Protein AF-0000000080619798 (afdb_homodimer)

Organism: Caenorhabditis remanei (NCBI:txid31234)

Secondary structure (DSSP, 8-state):
-HHHHHHHHHHHHHHHHHS---HHHHHHHHHHHHHHSS-HHHHHHHHHHHHHHHHHHSS-HHHHHHHHHHHHHHHHHHHHHHHTPPPPHHHHHHHHHHHHHGGGGGSSGGGSTTHHHHHHHHHHHHHHH-HHHHHHHHHHHHHHHHHHHHHS----------/-HHHHHHHHHHHHHHHHHS---HHHHHHHHHHHHHHSS-HHHHHHHHHHHHHHHHHHSS-HHHHHHHHHHHHHHHHHHHHHHHTPPPPHHHHHHHHHHHHHGGGGGSSGGGSTTHHHHHHHHHHHHHHH-HHHHHHHHHHHHHHHHHHHHHS----------

Sequence (324 aa):
MSAIVATIESKINDYLKTKNKEDWKEKTFTQAEKFSGVPRERIVSMSILMLAIYVLLGNFLPLFSHVICIFWPVKESFKILRQQQNPSDNILLYWILYAIVSLFDFSALPGVPFYYFAKTGLFLSITTNGIDKLKEWSEPALKFTESWVLVTPQPEVIEEHHMSAIVATIESKINDYLKTKNKEDWKEKTFTQAEKFSGVPRERIVSMSILMLAIYVLLGNFLPLFSHVICIFWPVKESFKILRQQQNPSDNILLYWILYAIVSLFDFSALPGVPFYYFAKTGLFLSITTNGIDKLKEWSEPALKFTESWVLVTPQPEVIEEHH

pLDDT: mean 70.16, std 16.67, range [29.45, 95.94]

InterPro domains:
  IPR004345 TB2/DP1/HVA22 [PF03134] (73-127)

Nearest PDB structures (foldseek):
  3bqz-assembly1_A  TM=3.067E-01  e=6.686E+00  Staphylococcus aureus

Structure (mmCIF, N/CA/C/O backbone):
data_AF-0000000080619798-model_v1
#
loop_
_entity.id
_entity.type
_entity.pdbx_description
1 polymer 'Uncharacterized protein'
#
loop_
_atom_site.group_PDB
_atom_site.id
_atom_site.type_symbol
_atom_site.label_atom_id
_atom_site.label_alt_id
_atom_site.label_comp_id
_atom_site.label_asym_id
_atom_site.label_entity_id
_atom_site.label_seq_id
_atom_site.pdbx_PDB_ins_code
_atom_site.Cartn_x
_atom_site.Cartn_y
_atom_site.Cartn_z
_atom_site.occupancy
_atom_site.B_iso_or_equiv
_atom_site.auth_seq_id
_atom_site.auth_comp_id
_atom_site.auth_asym_id
_atom_site.auth_atom_id
_atom_site.pdbx_PDB_model_num
ATOM 1 N N . MET A 1 1 ? -3.703 -31.969 1.977 1 41.81 1 MET A N 1
ATOM 2 C CA . MET A 1 1 ? -3.916 -30.672 1.349 1 41.81 1 MET A CA 1
ATOM 3 C C . MET A 1 1 ? -3.111 -30.547 0.059 1 41.81 1 MET A C 1
ATOM 5 O O . MET A 1 1 ? -3.564 -29.922 -0.904 1 41.81 1 MET A O 1
ATOM 9 N N . SER A 1 2 ? -2.15 -31.297 0.046 1 56.31 2 SER A N 1
ATOM 10 C CA . SER A 1 2 ? -1.172 -31.359 -1.034 1 56.31 2 SER A CA 1
ATOM 11 C C . SER A 1 2 ? -1.751 -32.062 -2.262 1 56.31 2 SER A C 1
ATOM 13 O O . SER A 1 2 ? -1.493 -31.656 -3.395 1 56.31 2 SER A O 1
ATOM 15 N N . ALA A 1 3 ? -2.504 -32.938 -1.992 1 56.47 3 ALA A N 1
ATOM 16 C CA . ALA A 1 3 ? -3.014 -33.75 -3.104 1 56.47 3 ALA A CA 1
ATOM 17 C C . ALA A 1 3 ? -4.012 -32.969 -3.938 1 56.47 3 ALA A C 1
ATOM 19 O O . ALA A 1 3 ? -4.016 -33.031 -5.168 1 56.47 3 ALA A O 1
ATOM 20 N N . ILE A 1 4 ? -4.844 -32.156 -3.285 1 55.88 4 ILE A N 1
ATOM 21 C CA . ILE A 1 4 ? -5.832 -31.328 -3.977 1 55.88 4 ILE A CA 1
ATOM 22 C C . ILE A 1 4 ? -5.121 -30.219 -4.766 1 55.88 4 ILE A C 1
ATOM 24 O O . ILE A 1 4 ? -5.488 -29.938 -5.906 1 55.88 4 ILE A O 1
ATOM 28 N N . VAL A 1 5 ? -4.164 -29.688 -4.199 1 57.28 5 VAL A N 1
ATOM 29 C CA . VAL A 1 5 ? -3.377 -28.688 -4.898 1 57.28 5 VAL A CA 1
ATOM 30 C C . VAL A 1 5 ? -2.713 -29.312 -6.125 1 57.28 5 VAL A C 1
ATOM 32 O O . VAL A 1 5 ? -2.73 -28.719 -7.211 1 57.28 5 VAL A O 1
ATOM 35 N N . ALA A 1 6 ? -2.24 -30.516 -5.938 1 62.81 6 ALA A N 1
ATOM 36 C CA . ALA A 1 6 ? -1.558 -31.203 -7.027 1 62.81 6 ALA A CA 1
ATOM 37 C C . ALA A 1 6 ? -2.531 -31.547 -8.148 1 62.81 6 ALA A C 1
ATOM 39 O O . ALA A 1 6 ? -2.197 -31.438 -9.328 1 62.81 6 ALA A O 1
ATOM 40 N N . THR A 1 7 ? -3.639 -31.953 -7.816 1 60.41 7 THR A N 1
ATOM 41 C CA . THR A 1 7 ? -4.648 -32.312 -8.812 1 60.41 7 THR A CA 1
ATOM 42 C C . THR A 1 7 ? -5.113 -31.078 -9.57 1 60.41 7 THR A C 1
ATOM 44 O O . THR A 1 7 ? -5.273 -31.109 -10.789 1 60.41 7 THR A O 1
ATOM 47 N N . ILE A 1 8 ? -5.34 -30.047 -8.812 1 60.72 8 ILE A N 1
ATOM 48 C CA . ILE A 1 8 ? -5.754 -28.797 -9.445 1 60.72 8 ILE A CA 1
ATOM 49 C C . ILE A 1 8 ? -4.641 -28.281 -10.352 1 60.72 8 ILE A C 1
ATOM 51 O O . ILE A 1 8 ? -4.898 -27.875 -11.484 1 60.72 8 ILE A O 1
ATOM 55 N N . GLU A 1 9 ? -3.551 -28.391 -9.844 1 63 9 GLU A N 1
ATOM 56 C CA . GLU A 1 9 ? -2.404 -27.984 -10.656 1 63 9 GLU A CA 1
ATOM 57 C C . GLU A 1 9 ? -2.309 -28.812 -11.93 1 63 9 GLU A C 1
ATOM 59 O O . GLU A 1 9 ? -2.01 -28.266 -13 1 63 9 GLU A O 1
ATOM 64 N N . SER A 1 10 ? -2.506 -30.047 -11.773 1 65.25 10 SER A N 1
ATOM 65 C CA . SER A 1 10 ? -2.434 -30.938 -12.938 1 65.25 10 SER A CA 1
ATOM 66 C C . SER A 1 10 ? -3.545 -30.625 -13.93 1 65.25 10 SER A C 1
ATOM 68 O O . SER A 1 10 ? -3.312 -30.609 -15.141 1 65.25 10 SER A O 1
ATOM 70 N N . LYS A 1 11 ? -4.633 -30.422 -13.445 1 62.5 11 LYS A N 1
ATOM 71 C CA . LYS A 1 11 ? -5.758 -30.109 -14.32 1 62.5 11 LYS A CA 1
ATOM 72 C C . LYS A 1 11 ? -5.559 -28.766 -15.016 1 62.5 11 LYS A C 1
ATOM 74 O O . LYS A 1 11 ? -5.871 -28.609 -16.203 1 62.5 11 LYS A O 1
ATOM 79 N N . ILE A 1 12 ? -5.125 -27.844 -14.242 1 61.97 12 ILE A N 1
ATOM 80 C CA . ILE A 1 12 ? -4.852 -26.531 -14.805 1 61.97 12 ILE A CA 1
ATOM 81 C C . ILE A 1 12 ? -3.756 -26.641 -15.867 1 61.97 12 ILE A C 1
ATOM 83 O O . ILE A 1 12 ? -3.865 -26.047 -16.938 1 61.97 12 ILE A O 1
ATOM 87 N N . ASN A 1 13 ? -2.779 -27.453 -15.539 1 59.91 13 ASN A N 1
ATOM 88 C CA . ASN A 1 13 ? -1.729 -27.703 -16.516 1 59.91 13 ASN A CA 1
ATOM 89 C C . ASN A 1 13 ? -2.287 -28.359 -17.781 1 59.91 13 ASN A C 1
ATOM 91 O O . ASN A 1 13 ? -1.895 -28 -18.891 1 59.91 13 ASN A O 1
ATOM 95 N N . ASP A 1 14 ? -3.066 -29.281 -17.594 1 59.56 14 ASP A N 1
ATOM 96 C CA . ASP A 1 14 ? -3.707 -29.969 -18.719 1 59.56 14 ASP A CA 1
ATOM 97 C C . ASP A 1 14 ? -4.578 -29 -19.516 1 59.56 14 ASP A C 1
ATOM 99 O O . ASP A 1 14 ? -4.609 -29.047 -20.75 1 59.56 14 ASP A O 1
ATOM 103 N N . TYR A 1 15 ? -5.312 -28.234 -18.719 1 59.12 15 TYR A N 1
ATOM 104 C CA . TYR A 1 15 ? -6.176 -27.234 -19.328 1 59.12 15 TYR A CA 1
ATOM 105 C C . TYR A 1 15 ? -5.352 -26.203 -20.078 1 59.12 15 TYR A C 1
ATOM 107 O O . TYR A 1 15 ? -5.727 -25.766 -21.172 1 59.12 15 TYR A O 1
ATOM 115 N N . LEU A 1 16 ? -4.398 -25.75 -19.422 1 57.56 16 LEU A N 1
ATOM 116 C CA . LEU A 1 16 ? -3.529 -24.75 -20.047 1 57.56 16 LEU A CA 1
ATOM 117 C C . LEU A 1 16 ? -2.789 -25.359 -21.234 1 57.56 16 LEU A C 1
ATOM 119 O O . LEU A 1 16 ? -2.492 -24.656 -22.203 1 57.56 16 LEU A O 1
ATOM 123 N N . LYS A 1 17 ? -2.412 -26.547 -21.172 1 54.56 17 LYS A N 1
ATOM 124 C CA . LYS A 1 17 ? -1.737 -27.25 -22.25 1 54.56 17 LYS A CA 1
ATOM 125 C C . LYS A 1 17 ? -2.709 -27.578 -23.391 1 54.56 17 LYS A C 1
ATOM 127 O O . LYS A 1 17 ? -2.314 -27.641 -24.547 1 54.56 17 LYS A O 1
ATOM 132 N N . THR A 1 18 ? -3.857 -28.047 -23.047 1 49.44 18 THR A N 1
ATOM 133 C CA . THR A 1 18 ? -4.715 -28.547 -24.109 1 49.44 18 THR A CA 1
ATOM 134 C C . THR A 1 18 ? -5.168 -27.406 -25.031 1 49.44 18 THR A C 1
ATOM 136 O O . THR A 1 18 ? -5.402 -27.609 -26.219 1 49.44 18 THR A O 1
ATOM 139 N N . LYS A 1 19 ? -6.23 -26.641 -24.453 1 48 19 LYS A N 1
ATOM 140 C CA . LYS A 1 19 ? -6.977 -25.922 -25.469 1 48 19 LYS A CA 1
ATOM 141 C C . LYS A 1 19 ? -6.062 -24.984 -26.266 1 48 19 LYS A C 1
ATOM 143 O O . LYS A 1 19 ? -5.043 -24.516 -25.75 1 48 19 LYS A O 1
ATOM 148 N N . ASN A 1 20 ? -6.773 -24.266 -27.344 1 42.47 20 ASN A N 1
ATOM 149 C CA . ASN A 1 20 ? -6.277 -23.234 -28.25 1 42.47 20 ASN A CA 1
ATOM 150 C C . ASN A 1 20 ? -5.512 -22.141 -27.5 1 42.47 20 ASN A C 1
ATOM 152 O O . ASN A 1 20 ? -5.965 -21.656 -26.469 1 42.47 20 ASN A O 1
ATOM 156 N N . LYS A 1 21 ? -4.164 -21.984 -27.625 1 45.62 21 LYS A N 1
ATOM 157 C CA . LYS A 1 21 ? -3.154 -20.984 -27.312 1 45.62 21 LYS A CA 1
ATOM 158 C C . LYS A 1 21 ? -3.783 -19.609 -27.156 1 45.62 21 LYS A C 1
ATOM 160 O O . LYS A 1 21 ? -3.883 -18.844 -28.109 1 45.62 21 LYS A O 1
ATOM 165 N N . GLU A 1 22 ? -4.906 -19.422 -26.656 1 48.53 22 GLU A N 1
ATOM 166 C CA . GLU A 1 22 ? -4.98 -17.969 -26.766 1 48.53 22 GLU A CA 1
ATOM 167 C C . GLU A 1 22 ? -3.748 -17.297 -26.141 1 48.53 22 GLU A C 1
ATOM 169 O O . GLU A 1 22 ? -3.479 -17.469 -24.953 1 48.53 22 GLU A O 1
ATOM 174 N N . ASP A 1 23 ? -2.684 -17.094 -26.891 1 52.78 23 ASP A N 1
ATOM 175 C CA . ASP A 1 23 ? -1.337 -16.531 -26.797 1 52.78 23 ASP A CA 1
ATOM 176 C C . ASP A 1 23 ? -1.225 -15.562 -25.625 1 52.78 23 ASP A C 1
ATOM 178 O O . ASP A 1 23 ? -0.193 -15.516 -24.953 1 52.78 23 ASP A O 1
ATOM 182 N N . TRP A 1 24 ? -2.309 -14.992 -25.359 1 48.91 24 TRP A N 1
ATOM 183 C CA . TRP A 1 24 ? -2.191 -13.914 -24.375 1 48.91 24 TRP A CA 1
ATOM 184 C C . TRP A 1 24 ? -2.152 -14.469 -22.953 1 48.91 24 TRP A C 1
ATOM 186 O O . TRP A 1 24 ? -1.521 -13.883 -22.078 1 48.91 24 TRP A O 1
ATOM 196 N N . LYS A 1 25 ? -2.861 -15.664 -22.703 1 54.81 25 LYS A N 1
ATOM 197 C CA . LYS A 1 25 ? -2.875 -16.266 -21.359 1 54.81 25 LYS A CA 1
ATOM 198 C C . LYS A 1 25 ? -1.52 -16.875 -21.016 1 54.81 25 LYS A C 1
ATOM 200 O O . LYS A 1 25 ? -1.007 -16.688 -19.922 1 54.81 25 LYS A O 1
ATOM 205 N N . GLU A 1 26 ? -1.054 -17.562 -21.984 1 57.03 26 GLU A N 1
ATOM 206 C CA . GLU A 1 26 ? 0.252 -18.172 -21.766 1 57.03 26 GLU A CA 1
ATOM 207 C C . GLU A 1 26 ? 1.327 -17.125 -21.531 1 57.03 26 GLU A C 1
ATOM 209 O O . GLU A 1 26 ? 2.172 -17.281 -20.641 1 57.03 26 GLU A O 1
ATOM 214 N N . LYS A 1 27 ? 1.232 -16.219 -22.344 1 53.81 27 LYS A N 1
ATOM 215 C CA . LYS A 1 27 ? 2.201 -15.133 -22.25 1 53.81 27 LYS A CA 1
ATOM 216 C C . LYS A 1 27 ? 2.08 -14.414 -20.906 1 53.81 27 LYS A C 1
ATOM 218 O O . LYS A 1 27 ? 3.09 -14.078 -20.281 1 53.81 27 LYS A O 1
ATOM 223 N N . THR A 1 28 ? 0.926 -14.266 -20.469 1 51.62 28 THR A N 1
ATOM 224 C CA . THR A 1 28 ? 0.702 -13.586 -19.203 1 51.62 28 THR A CA 1
ATOM 225 C C . THR A 1 28 ? 1.205 -14.438 -18.031 1 51.62 28 THR A C 1
ATOM 227 O O . THR A 1 28 ? 1.844 -13.922 -17.109 1 51.62 28 THR A O 1
ATOM 230 N N . PHE A 1 29 ? 0.937 -15.75 -18.172 1 60.69 29 PHE A N 1
ATOM 231 C CA . PHE A 1 29 ? 1.346 -16.641 -17.094 1 60.69 29 PHE A CA 1
ATOM 232 C C . PHE A 1 29 ? 2.859 -16.812 -17.078 1 60.69 29 PHE A C 1
ATOM 234 O O . PHE A 1 29 ? 3.477 -16.844 -16.016 1 60.69 29 PHE A O 1
ATOM 241 N N . THR A 1 30 ? 3.453 -16.984 -18.203 1 58.97 30 THR A N 1
ATOM 242 C CA . THR A 1 30 ? 4.902 -17.141 -18.297 1 58.97 30 THR A CA 1
ATOM 243 C C . THR A 1 30 ? 5.605 -15.883 -17.781 1 58.97 30 THR A C 1
ATOM 245 O O . THR A 1 30 ? 6.609 -15.977 -17.078 1 58.97 30 THR A O 1
ATOM 248 N N . GLN A 1 31 ? 5.055 -14.875 -18.141 1 49.31 31 GLN A N 1
ATOM 249 C CA . GLN A 1 31 ? 5.613 -13.594 -17.719 1 49.31 31 GLN A CA 1
ATOM 250 C C . GLN A 1 31 ? 5.449 -13.398 -16.219 1 49.31 31 GLN A C 1
ATOM 252 O O . GLN A 1 31 ? 6.355 -12.898 -15.547 1 49.31 31 GLN A O 1
ATOM 257 N N . ALA A 1 32 ? 4.398 -13.781 -15.727 1 52.75 32 ALA A N 1
ATOM 258 C CA . ALA A 1 32 ? 4.152 -13.711 -14.289 1 52.75 32 ALA A CA 1
ATOM 259 C C . ALA A 1 32 ? 5.109 -14.617 -13.523 1 52.75 32 ALA A C 1
ATOM 261 O O . ALA A 1 32 ? 5.594 -14.258 -12.453 1 52.75 32 ALA A O 1
ATOM 262 N N . GLU A 1 33 ? 5.383 -15.781 -14.086 1 57.81 33 GLU A N 1
ATOM 263 C CA . GLU A 1 33 ? 6.336 -16.719 -13.5 1 57.81 33 GLU A CA 1
ATOM 264 C C . GLU A 1 33 ? 7.738 -16.125 -13.438 1 57.81 33 GLU A C 1
ATOM 266 O O . GLU A 1 33 ? 8.43 -16.25 -12.422 1 57.81 33 GLU A O 1
ATOM 271 N N . LYS A 1 34 ? 8.062 -15.555 -14.383 1 53.91 34 LYS A N 1
ATOM 272 C CA . LYS A 1 34 ? 9.406 -14.992 -14.5 1 53.91 34 LYS A CA 1
ATOM 273 C C . LYS A 1 34 ? 9.594 -13.82 -13.539 1 53.91 34 LYS A C 1
ATOM 275 O O . LYS A 1 34 ? 10.656 -13.672 -12.938 1 53.91 34 LYS A O 1
ATOM 280 N N . PHE A 1 35 ? 8.555 -13.086 -13.539 1 44.56 35 PHE A N 1
ATOM 281 C CA . PHE A 1 35 ? 8.641 -11.898 -12.703 1 44.56 35 PHE A CA 1
ATOM 282 C C . PHE A 1 35 ? 8.531 -12.258 -11.227 1 44.56 35 PHE A C 1
ATOM 284 O O . PHE A 1 35 ? 9.219 -11.68 -10.391 1 44.56 35 PHE A O 1
ATOM 291 N N . SER A 1 36 ? 7.52 -13.078 -10.945 1 51.31 36 SER A N 1
ATOM 292 C CA . SER A 1 36 ? 7.219 -13.414 -9.555 1 51.31 36 SER A CA 1
ATOM 293 C C . SER A 1 36 ? 8.109 -14.539 -9.055 1 51.31 36 SER A C 1
ATOM 295 O O . SER A 1 36 ? 8.25 -14.734 -7.84 1 51.31 36 SER A O 1
ATOM 297 N N . GLY A 1 37 ? 8.828 -15.203 -10.023 1 51.44 37 GLY A N 1
ATOM 298 C CA . GLY A 1 37 ? 9.578 -16.422 -9.75 1 51.44 37 GLY A CA 1
ATOM 299 C C . GLY A 1 37 ? 8.711 -17.562 -9.25 1 51.44 37 GLY A C 1
ATOM 300 O O . GLY A 1 37 ? 9.219 -18.531 -8.703 1 51.44 37 GLY A O 1
ATOM 301 N N . VAL A 1 38 ? 7.465 -17.203 -9.344 1 55.44 38 VAL A N 1
ATOM 302 C CA . VAL A 1 38 ? 6.527 -18.234 -8.922 1 55.44 38 VAL A CA 1
ATOM 303 C C . VAL A 1 38 ? 5.938 -18.922 -10.141 1 55.44 38 VAL A C 1
ATOM 305 O O . VAL A 1 38 ? 5.566 -18.266 -11.117 1 55.44 38 VAL A O 1
ATOM 308 N N . PRO A 1 39 ? 5.906 -20.172 -10.227 1 56.53 39 PRO A N 1
ATOM 309 C CA . PRO A 1 39 ? 5.379 -20.938 -11.367 1 56.53 39 PRO A CA 1
ATOM 310 C C . PRO A 1 39 ? 3.922 -20.594 -11.672 1 56.53 39 PRO A C 1
ATOM 312 O O . PRO A 1 39 ? 3.143 -20.312 -10.758 1 56.53 39 PRO A O 1
ATOM 315 N N . ARG A 1 40 ? 3.543 -20.359 -12.961 1 59.47 40 ARG A N 1
ATOM 316 C CA . ARG A 1 40 ? 2.236 -19.984 -13.492 1 59.47 40 ARG A CA 1
ATOM 317 C C . ARG A 1 40 ? 1.125 -20.781 -12.828 1 59.47 40 ARG A C 1
ATOM 319 O O . ARG A 1 40 ? 0.038 -20.266 -12.578 1 59.47 40 ARG A O 1
ATOM 326 N N . GLU A 1 41 ? 1.426 -21.875 -12.648 1 57.03 41 GLU A N 1
ATOM 327 C CA . GLU A 1 41 ? 0.452 -22.75 -12 1 57.03 41 GLU A CA 1
ATOM 328 C C . GLU A 1 41 ? 0.054 -22.219 -10.625 1 57.03 41 GLU A C 1
ATOM 330 O O . GLU A 1 41 ? -1.111 -22.297 -10.234 1 57.03 41 GLU A O 1
ATOM 335 N N . ARG A 1 42 ? 0.988 -21.656 -10.109 1 56.78 42 ARG A N 1
ATOM 336 C CA . ARG A 1 42 ? 0.742 -21.125 -8.766 1 56.78 42 ARG A CA 1
ATOM 337 C C . ARG A 1 42 ? -0.05 -19.828 -8.828 1 56.78 42 ARG A C 1
ATOM 339 O O . ARG A 1 42 ? -0.931 -19.594 -7.996 1 56.78 42 ARG A O 1
ATOM 346 N N . ILE A 1 43 ? 0.205 -19.109 -9.812 1 59.78 43 ILE A N 1
ATOM 347 C CA . ILE A 1 43 ? -0.558 -17.875 -10.008 1 59.78 43 ILE A CA 1
ATOM 348 C C . ILE A 1 43 ? -2.025 -18.219 -10.258 1 59.78 43 ILE A C 1
ATOM 350 O O . ILE A 1 43 ? -2.92 -17.609 -9.664 1 59.78 43 ILE A O 1
ATOM 354 N N . VAL A 1 44 ? -2.242 -19.031 -11.18 1 60.94 44 VAL A N 1
ATOM 355 C CA . VAL A 1 44 ? -3.602 -19.469 -11.492 1 60.94 44 VAL A CA 1
ATOM 356 C C . VAL A 1 44 ? -4.254 -20.047 -10.234 1 60.94 44 VAL A C 1
ATOM 358 O O . VAL A 1 44 ? -5.418 -19.766 -9.945 1 60.94 44 VAL A O 1
ATOM 361 N N . SER A 1 45 ? -3.477 -20.766 -9.602 1 59.78 45 SER A N 1
ATOM 362 C CA . SER A 1 45 ? -4.027 -21.391 -8.398 1 59.78 45 SER A CA 1
ATOM 363 C C . SER A 1 45 ? -4.434 -20.328 -7.375 1 59.78 45 SER A C 1
ATOM 365 O O . SER A 1 45 ? -5.48 -20.453 -6.734 1 59.78 45 SER A O 1
ATOM 367 N N . MET A 1 46 ? -3.682 -19.328 -7.395 1 58.88 46 MET A N 1
ATOM 368 C CA . MET A 1 46 ? -3.998 -18.297 -6.422 1 58.88 46 MET A CA 1
ATOM 369 C C . MET A 1 46 ? -5.262 -17.547 -6.82 1 58.88 46 MET A C 1
ATOM 371 O O . MET A 1 46 ? -6.098 -17.234 -5.973 1 58.88 46 MET A O 1
ATOM 375 N N . SER A 1 47 ? -5.41 -17.25 -8.086 1 60.41 47 SER A N 1
ATOM 376 C CA . SER A 1 47 ? -6.609 -16.578 -8.578 1 60.41 47 SER A CA 1
ATOM 377 C C . SER A 1 47 ? -7.848 -17.438 -8.375 1 60.41 47 SER A C 1
ATOM 379 O O . SER A 1 47 ? -8.898 -16.938 -7.969 1 60.41 47 SER A O 1
ATOM 381 N N . ILE A 1 48 ? -7.734 -18.672 -8.734 1 61.41 48 ILE A N 1
ATOM 382 C CA . ILE A 1 48 ? -8.844 -19.594 -8.523 1 61.41 48 ILE A CA 1
ATOM 383 C C . ILE A 1 48 ? -9.18 -19.672 -7.039 1 61.41 48 ILE A C 1
ATOM 385 O O . ILE A 1 48 ? -10.359 -19.688 -6.664 1 61.41 48 ILE A O 1
ATOM 389 N N . LEU A 1 49 ? -8.172 -19.734 -6.305 1 60.12 49 LEU A N 1
ATOM 390 C CA . LEU A 1 49 ? -8.398 -19.797 -4.867 1 60.12 49 LEU A CA 1
ATOM 391 C C . LEU A 1 49 ? -9.117 -18.547 -4.375 1 60.12 49 LEU A C 1
ATOM 393 O O . LEU A 1 49 ? -10.055 -18.641 -3.578 1 60.12 49 LEU A O 1
ATOM 397 N N . MET A 1 50 ? -8.742 -17.453 -4.906 1 62.22 50 MET A N 1
ATOM 398 C CA . MET A 1 50 ? -9.414 -16.219 -4.543 1 62.22 50 MET A CA 1
ATOM 399 C C . MET A 1 50 ? -10.883 -16.25 -4.953 1 62.22 50 MET A C 1
ATOM 401 O O . MET A 1 50 ? -11.758 -15.82 -4.199 1 62.22 50 MET A O 1
ATOM 405 N N . LEU A 1 51 ? -11.07 -16.641 -6.148 1 59.53 51 LEU A N 1
ATOM 406 C CA . LEU A 1 51 ? -12.438 -16.781 -6.629 1 59.53 51 LEU A CA 1
ATOM 407 C C . LEU A 1 51 ? -13.227 -17.766 -5.762 1 59.53 51 LEU A C 1
ATOM 409 O O . LEU A 1 51 ? -14.383 -17.5 -5.418 1 59.53 51 LEU A O 1
ATOM 413 N N . ALA A 1 52 ? -12.625 -18.922 -5.52 1 59.25 52 ALA A N 1
ATOM 414 C CA . ALA A 1 52 ? -13.297 -19.906 -4.684 1 59.25 52 ALA A CA 1
ATOM 415 C C . ALA A 1 52 ? -13.656 -19.312 -3.32 1 59.25 52 ALA A C 1
ATOM 417 O O . ALA A 1 52 ? -14.773 -19.516 -2.828 1 59.25 52 ALA A O 1
ATOM 418 N N . ILE A 1 53 ? -12.789 -18.656 -2.789 1 57.88 53 ILE A N 1
ATOM 419 C CA . ILE A 1 53 ? -13.016 -18.047 -1.479 1 57.88 53 ILE A CA 1
ATOM 420 C C . ILE A 1 53 ? -14.109 -16.984 -1.583 1 57.88 53 ILE A C 1
ATOM 422 O O . ILE A 1 53 ? -14.945 -16.859 -0.691 1 57.88 53 ILE A O 1
ATOM 426 N N . TYR A 1 54 ? -13.984 -16.188 -2.648 1 58.47 54 TYR A N 1
ATOM 427 C CA . TYR A 1 54 ? -15.039 -15.219 -2.936 1 58.47 54 TYR A CA 1
ATOM 428 C C . TYR A 1 54 ? -16.406 -15.891 -2.939 1 58.47 54 TYR A C 1
ATOM 430 O O . TYR A 1 54 ? -17.359 -15.383 -2.346 1 58.47 54 TYR A O 1
ATOM 438 N N . VAL A 1 55 ? -16.438 -16.844 -3.68 1 56.56 55 VAL A N 1
ATOM 439 C CA . VAL A 1 55 ? -17.703 -17.547 -3.852 1 56.56 55 VAL A CA 1
ATOM 440 C C . VAL A 1 55 ? -18.172 -18.125 -2.514 1 56.56 55 VAL A C 1
ATOM 442 O O . VAL A 1 55 ? -19.359 -18.078 -2.188 1 56.56 55 VAL A O 1
ATOM 445 N N . LEU A 1 56 ? -17.203 -18.641 -1.861 1 56.84 56 LEU A N 1
ATOM 446 C CA . LEU A 1 56 ? -17.609 -19.344 -0.653 1 56.84 56 LEU A CA 1
ATOM 447 C C . LEU A 1 56 ? -17.812 -18.375 0.506 1 56.84 56 LEU A C 1
ATOM 449 O O . LEU A 1 56 ? -18.734 -18.547 1.312 1 56.84 56 LEU A O 1
ATOM 453 N N . LEU A 1 57 ? -16.922 -17.281 0.466 1 57.84 57 LEU A N 1
ATOM 454 C CA . LEU A 1 57 ? -16.969 -16.469 1.683 1 57.84 57 LEU A CA 1
ATOM 455 C C . LEU A 1 57 ? -17.422 -15.047 1.375 1 57.84 57 LEU A C 1
ATOM 457 O O . LEU A 1 57 ? -17.75 -14.289 2.287 1 57.84 57 LEU A O 1
ATOM 461 N N . GLY A 1 58 ? -17.719 -14.734 0.055 1 57 58 GLY A N 1
ATOM 462 C CA . GLY A 1 58 ? -18.312 -13.531 -0.503 1 57 58 GLY A CA 1
ATOM 463 C C . GLY A 1 58 ? -17.594 -12.266 -0.086 1 57 58 GLY A C 1
ATOM 464 O O . GLY A 1 58 ? -17.406 -11.359 -0.898 1 57 58 GLY A O 1
ATOM 465 N N . ASN A 1 59 ? -17.188 -12.008 1.166 1 67.94 59 ASN A N 1
ATOM 466 C CA . ASN A 1 59 ? -16.766 -10.719 1.7 1 67.94 59 ASN A CA 1
ATOM 467 C C . ASN A 1 59 ? -15.258 -10.656 1.914 1 67.94 59 ASN A C 1
ATOM 469 O O . ASN A 1 59 ? -14.75 -9.742 2.57 1 67.94 59 ASN A O 1
ATOM 473 N N . PHE A 1 60 ? -14.547 -11.547 1.102 1 76.5 60 PHE A N 1
ATOM 474 C CA . PHE A 1 60 ? -13.117 -11.602 1.399 1 76.5 60 PHE A CA 1
ATOM 475 C C . PHE A 1 60 ? -12.297 -11.25 0.166 1 76.5 60 PHE A C 1
ATOM 477 O O . PHE A 1 60 ? -11.07 -11.344 0.188 1 76.5 60 PHE A O 1
ATOM 484 N N . LEU A 1 61 ? -13 -10.742 -0.854 1 80.5 61 LEU A N 1
ATOM 485 C CA . LEU A 1 61 ? -12.32 -10.453 -2.111 1 80.5 61 LEU A CA 1
ATOM 486 C C . LEU A 1 61 ? -11.273 -9.359 -1.925 1 80.5 61 LEU A C 1
ATOM 488 O O . LEU A 1 61 ? -10.156 -9.477 -2.422 1 80.5 61 LEU A O 1
ATOM 492 N N . PRO A 1 62 ? -11.719 -8.398 -1.208 1 85.19 62 PRO A N 1
ATOM 493 C CA . PRO A 1 62 ? -10.742 -7.328 -1.025 1 85.19 62 PRO A CA 1
ATOM 494 C C . PRO A 1 62 ? -9.492 -7.793 -0.279 1 85.19 62 PRO A C 1
ATOM 496 O O . PRO A 1 62 ? -8.383 -7.379 -0.611 1 85.19 62 PRO A O 1
ATOM 499 N N . LEU A 1 63 ? -9.75 -8.609 0.692 1 84 63 LEU A N 1
ATOM 500 C CA . LEU A 1 63 ? -8.633 -9.125 1.473 1 84 63 LEU A CA 1
ATOM 501 C C . LEU A 1 63 ? -7.715 -9.984 0.608 1 84 63 LEU A C 1
ATOM 503 O O . LEU A 1 6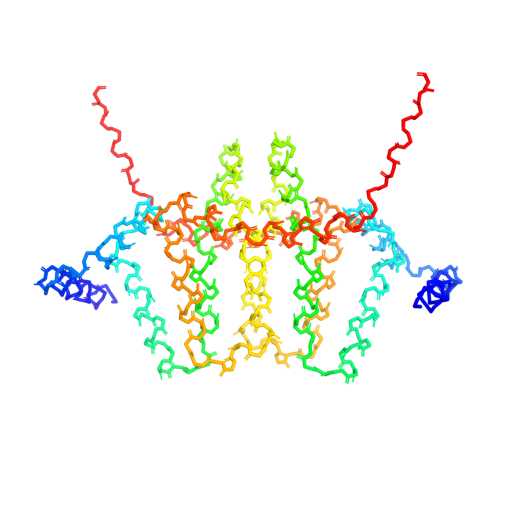3 ? -6.492 -9.82 0.632 1 84 63 LEU A O 1
ATOM 507 N N . PHE A 1 64 ? -8.258 -10.812 -0.127 1 84 64 PHE A N 1
ATOM 508 C CA . PHE A 1 64 ? -7.48 -11.695 -0.991 1 84 64 PHE A CA 1
ATOM 509 C C . PHE A 1 64 ? -6.738 -10.891 -2.053 1 84 64 PHE A C 1
ATOM 511 O O . PHE A 1 64 ? -5.57 -11.156 -2.338 1 84 64 PHE A O 1
ATOM 518 N N . SER A 1 65 ? -7.465 -9.961 -2.65 1 87.06 65 SER A N 1
ATOM 519 C CA . SER A 1 65 ? -6.828 -9.102 -3.639 1 87.06 65 SER A CA 1
ATOM 520 C C . SER A 1 65 ? -5.621 -8.375 -3.045 1 87.06 65 SER A C 1
ATOM 522 O O . SER A 1 65 ? -4.559 -8.32 -3.666 1 87.06 65 SER A O 1
ATOM 524 N N . HIS A 1 66 ? -5.754 -7.902 -1.852 1 90.75 66 HIS A N 1
ATOM 525 C CA . HIS A 1 66 ? -4.668 -7.199 -1.18 1 90.75 66 HIS A CA 1
ATOM 526 C C . HIS A 1 66 ? -3.465 -8.109 -0.97 1 90.75 66 HIS A C 1
ATOM 528 O O . HIS A 1 66 ? -2.336 -7.75 -1.308 1 90.75 66 HIS A O 1
ATOM 534 N N . VAL A 1 67 ? -3.707 -9.305 -0.552 1 86.94 67 VAL A N 1
ATOM 535 C CA . VAL A 1 67 ? -2.641 -10.25 -0.246 1 86.94 67 VAL A CA 1
ATOM 536 C C . VAL A 1 67 ? -1.87 -10.586 -1.52 1 86.94 67 VAL A C 1
ATOM 538 O O . VAL A 1 67 ? -0.637 -10.562 -1.531 1 86.94 67 VAL A O 1
ATOM 541 N N . ILE A 1 68 ? -2.555 -10.805 -2.527 1 85.88 68 ILE A N 1
ATOM 542 C CA . ILE A 1 68 ? -1.904 -11.18 -3.779 1 85.88 68 ILE A CA 1
ATOM 543 C C . ILE A 1 68 ? -1.112 -9.984 -4.32 1 85.88 68 ILE A C 1
ATOM 545 O O . ILE A 1 68 ? 0.015 -10.148 -4.793 1 85.88 68 ILE A O 1
ATOM 549 N N . CYS A 1 69 ? -1.674 -8.844 -4.246 1 90.94 69 CYS A N 1
ATOM 550 C CA . CYS A 1 69 ? -1.058 -7.648 -4.816 1 90.94 69 CYS A CA 1
ATOM 551 C C . CYS A 1 69 ? 0.22 -7.285 -4.07 1 90.94 69 CYS A C 1
ATOM 553 O O . CYS A 1 69 ? 1.167 -6.766 -4.664 1 90.94 69 CYS A O 1
ATOM 555 N N . ILE A 1 70 ? 0.268 -7.602 -2.77 1 92.31 70 ILE A N 1
ATOM 556 C CA . ILE A 1 70 ? 1.424 -7.121 -2.021 1 92.31 70 ILE A CA 1
ATOM 557 C C . ILE A 1 70 ? 2.441 -8.25 -1.859 1 92.31 70 ILE A C 1
ATOM 559 O O . ILE A 1 70 ? 3.555 -8.023 -1.38 1 92.31 70 ILE A O 1
ATOM 563 N N . PHE A 1 71 ? 2.201 -9.367 -2.33 1 86.75 71 PHE A N 1
ATOM 564 C CA . PHE A 1 71 ? 3.057 -10.531 -2.104 1 86.75 71 PHE A CA 1
ATOM 565 C C . PHE A 1 71 ? 4.449 -10.289 -2.674 1 86.75 71 PHE A C 1
ATOM 567 O O . PHE A 1 71 ? 5.445 -10.391 -1.954 1 86.75 71 PHE A O 1
ATOM 574 N N . TRP A 1 72 ? 4.547 -9.969 -3.844 1 85.31 72 TRP A N 1
ATOM 575 C CA . TRP A 1 72 ? 5.836 -9.812 -4.508 1 85.31 72 TRP A CA 1
ATOM 576 C C . TRP A 1 72 ? 6.598 -8.617 -3.951 1 85.31 72 TRP A C 1
ATOM 578 O O . TRP A 1 72 ? 7.773 -8.734 -3.598 1 85.31 72 TRP A O 1
ATOM 588 N N . PRO A 1 73 ? 5.938 -7.445 -3.893 1 91 73 PRO A N 1
ATOM 589 C CA . PRO A 1 73 ? 6.715 -6.293 -3.439 1 91 73 PRO A CA 1
ATOM 590 C C . PRO A 1 73 ? 7.16 -6.414 -1.983 1 91 73 PRO A C 1
ATOM 592 O O . PRO A 1 73 ? 8.219 -5.902 -1.611 1 91 73 PRO A O 1
ATOM 595 N N . VAL A 1 74 ? 6.402 -7.066 -1.166 1 90.94 74 VAL A N 1
ATOM 596 C CA . VAL A 1 74 ? 6.82 -7.273 0.216 1 90.94 74 VAL A CA 1
ATOM 597 C C . VAL A 1 74 ? 8.023 -8.219 0.257 1 90.94 74 VAL A C 1
ATOM 599 O O . VAL A 1 74 ? 9.008 -7.941 0.94 1 90.94 74 VAL A O 1
ATOM 602 N N . LYS A 1 75 ? 7.934 -9.242 -0.481 1 87.25 75 LYS A N 1
ATOM 603 C CA . LYS A 1 75 ? 9.039 -10.195 -0.546 1 87.25 75 LYS A CA 1
ATOM 604 C C . LYS A 1 75 ? 10.305 -9.539 -1.088 1 87.25 75 LYS A C 1
ATOM 606 O O . LYS A 1 75 ? 11.391 -9.703 -0.521 1 87.25 75 LYS A O 1
ATOM 611 N N . GLU A 1 76 ? 10.195 -8.875 -2.178 1 87 76 GLU A N 1
ATOM 612 C CA . GLU A 1 76 ? 11.336 -8.219 -2.807 1 87 76 GLU A CA 1
ATOM 613 C C . GLU A 1 76 ? 11.93 -7.148 -1.896 1 87 76 GLU A C 1
ATOM 615 O O . GLU A 1 76 ? 13.148 -7.016 -1.795 1 87 76 GLU A O 1
ATOM 620 N N . SER A 1 77 ? 11.07 -6.344 -1.294 1 90.56 77 SER A N 1
ATOM 621 C CA . SER A 1 77 ? 11.539 -5.32 -0.365 1 90.56 77 SER A CA 1
ATOM 622 C C . SER A 1 77 ? 12.289 -5.941 0.81 1 90.56 77 SER A C 1
ATOM 624 O O . SER A 1 77 ? 13.328 -5.426 1.231 1 90.56 77 SER A O 1
ATOM 626 N N . PHE A 1 78 ? 11.766 -7.051 1.3 1 89.19 78 PHE A N 1
ATOM 627 C CA . PHE A 1 78 ? 12.391 -7.758 2.41 1 89.19 78 PHE A CA 1
ATOM 628 C C . PHE A 1 78 ? 13.773 -8.273 2.014 1 89.19 78 PHE A C 1
ATOM 630 O O . PHE A 1 78 ? 14.727 -8.164 2.785 1 89.19 78 PHE A O 1
ATOM 637 N N . LYS A 1 79 ? 13.859 -8.82 0.872 1 86.62 79 LYS A N 1
ATOM 638 C CA . LYS A 1 79 ? 15.133 -9.32 0.368 1 86.62 79 LYS A CA 1
ATOM 639 C C . LYS A 1 79 ? 16.156 -8.195 0.253 1 86.62 79 LYS A C 1
ATOM 641 O O . LYS A 1 79 ? 17.328 -8.375 0.62 1 86.62 79 LYS A O 1
ATOM 646 N N . ILE A 1 80 ? 15.75 -7.09 -0.264 1 87 80 ILE A N 1
ATOM 647 C CA . ILE A 1 80 ? 16.641 -5.941 -0.426 1 87 80 ILE A CA 1
ATOM 648 C C . ILE A 1 80 ? 17.125 -5.477 0.941 1 87 80 ILE A C 1
ATOM 650 O O . ILE A 1 80 ? 18.312 -5.172 1.111 1 87 80 ILE A O 1
ATOM 654 N N . LEU A 1 81 ? 16.219 -5.492 1.89 1 86 81 LEU A N 1
ATOM 655 C CA . LEU A 1 81 ? 16.578 -5.051 3.236 1 86 81 LEU A CA 1
ATOM 656 C C . LEU A 1 81 ? 17.547 -6.023 3.891 1 86 81 LEU A C 1
ATOM 658 O O . LEU A 1 81 ? 18.484 -5.609 4.582 1 86 81 LEU A O 1
ATOM 662 N N . ARG A 1 82 ? 17.375 -7.285 3.689 1 83.88 82 ARG A N 1
ATOM 663 C CA . ARG A 1 82 ? 18.188 -8.312 4.328 1 83.88 82 ARG A CA 1
ATOM 664 C C . ARG A 1 82 ? 19.562 -8.414 3.656 1 83.88 82 ARG A C 1
ATOM 666 O O . ARG A 1 82 ? 20.578 -8.609 4.328 1 83.88 82 ARG A O 1
ATOM 673 N N . GLN A 1 83 ? 19.531 -8.297 2.344 1 81.06 83 GLN A N 1
ATOM 674 C CA . GLN A 1 83 ? 20.781 -8.461 1.599 1 81.06 83 GLN A CA 1
ATOM 675 C C . GLN A 1 83 ? 21.5 -7.133 1.44 1 81.06 83 GLN A C 1
ATOM 677 O O . GLN A 1 83 ? 22.609 -7.09 0.889 1 81.06 83 GLN A O 1
ATOM 682 N N . GLN A 1 84 ? 20.953 -6.117 1.966 1 73.62 84 GLN A N 1
ATOM 683 C CA . GLN A 1 84 ? 21.562 -4.793 1.868 1 73.62 84 GLN A CA 1
ATOM 684 C C . GLN A 1 84 ? 21.906 -4.457 0.423 1 73.62 84 GLN A C 1
ATOM 686 O O . GLN A 1 84 ? 23.031 -4.02 0.139 1 73.62 84 GLN A O 1
ATOM 691 N N . GLN A 1 85 ? 20.984 -4.891 -0.454 1 72.94 85 GLN A N 1
ATOM 692 C CA . GLN A 1 85 ? 21.141 -4.551 -1.864 1 72.94 85 GLN A CA 1
ATOM 693 C C . GLN A 1 85 ? 20.531 -3.186 -2.172 1 72.94 85 GLN A C 1
ATOM 695 O O . GLN A 1 85 ? 19.766 -2.646 -1.367 1 72.94 85 GLN A O 1
ATOM 700 N N . ASN A 1 86 ? 21 -2.658 -3.268 1 69.94 86 ASN A N 1
ATOM 701 C CA . ASN A 1 86 ? 20.391 -1.401 -3.699 1 69.94 86 ASN A CA 1
ATOM 702 C C . ASN A 1 86 ? 18.969 -1.606 -4.191 1 69.94 86 ASN A C 1
ATOM 704 O O . ASN A 1 86 ? 18.688 -2.533 -4.961 1 69.94 86 ASN A O 1
ATOM 708 N N . PRO A 1 87 ? 18.109 -0.898 -3.549 1 65.81 87 PRO A N 1
ATOM 709 C CA . PRO A 1 87 ? 16.734 -1.015 -4.055 1 65.81 87 PRO A CA 1
ATOM 710 C C . PRO A 1 87 ? 16.625 -0.661 -5.535 1 65.81 87 PRO A C 1
ATOM 712 O O . PRO A 1 87 ? 17.281 0.273 -6.004 1 65.81 87 PRO A O 1
ATOM 715 N N . SER A 1 88 ? 15.914 -1.502 -6.207 1 73.19 88 SER A N 1
ATOM 716 C CA . SER A 1 88 ? 15.68 -1.183 -7.609 1 73.19 88 SER A CA 1
ATOM 717 C C . SER A 1 88 ? 14.594 -0.121 -7.762 1 73.19 88 SER A C 1
ATOM 719 O O . SER A 1 88 ? 13.711 -0.003 -6.91 1 73.19 88 SER A O 1
ATOM 721 N N . ASP A 1 89 ? 14.703 0.67 -8.734 1 81.19 89 ASP A N 1
ATOM 722 C CA . ASP A 1 89 ? 13.68 1.647 -9.102 1 81.19 89 ASP A CA 1
ATOM 723 C C . ASP A 1 89 ? 12.328 0.975 -9.312 1 81.19 89 ASP A C 1
ATOM 725 O O . ASP A 1 89 ? 11.281 1.574 -9.055 1 81.19 89 ASP A O 1
ATOM 729 N N . ASN A 1 90 ? 12.461 -0.289 -9.578 1 86.25 90 ASN A N 1
ATOM 730 C CA . ASN A 1 90 ? 11.242 -1.006 -9.938 1 86.25 90 ASN A CA 1
ATOM 731 C C . ASN A 1 90 ? 10.352 -1.232 -8.719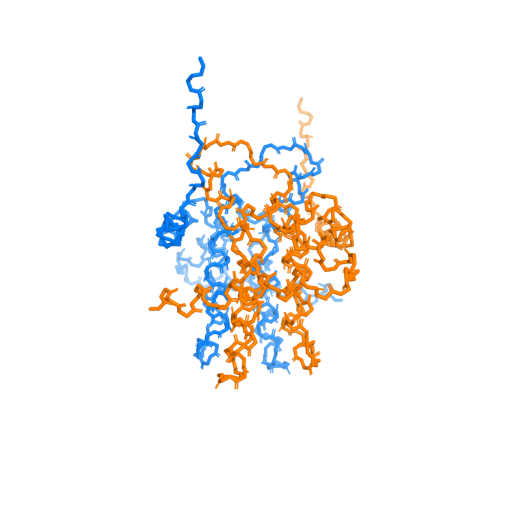 1 86.25 90 ASN A C 1
ATOM 733 O O . ASN A 1 90 ? 9.133 -1.119 -8.805 1 86.25 90 ASN A O 1
ATOM 737 N N . ILE A 1 91 ? 11.055 -1.462 -7.605 1 89.69 91 ILE A N 1
ATOM 738 C CA . ILE A 1 91 ? 10.281 -1.789 -6.414 1 89.69 91 ILE A CA 1
ATOM 739 C C . ILE A 1 91 ? 9.562 -0.542 -5.906 1 89.69 91 ILE A C 1
ATOM 741 O O . ILE A 1 91 ? 8.406 -0.612 -5.488 1 89.69 91 ILE A O 1
ATOM 745 N N . LEU A 1 92 ? 10.195 0.601 -6.023 1 91.81 92 LEU A N 1
ATOM 746 C CA . LEU A 1 92 ? 9.57 1.848 -5.59 1 91.81 92 LEU A CA 1
ATOM 747 C C . LEU A 1 92 ? 8.453 2.26 -6.543 1 91.81 92 LEU A C 1
ATOM 749 O O . LEU A 1 92 ? 7.422 2.775 -6.109 1 91.81 92 LEU A O 1
ATOM 753 N N . LEU A 1 93 ? 8.727 2.033 -7.773 1 91.44 93 LEU A N 1
ATOM 754 C CA . LEU A 1 93 ? 7.691 2.314 -8.766 1 91.44 93 LEU A CA 1
ATOM 755 C C . LEU A 1 93 ? 6.449 1.466 -8.508 1 91.44 93 LEU A C 1
ATOM 757 O O . LEU A 1 93 ? 5.324 1.955 -8.625 1 91.44 93 LEU A O 1
ATOM 761 N N . TYR A 1 94 ? 6.648 0.228 -8.234 1 93.12 94 TYR A N 1
ATOM 762 C CA . TYR A 1 94 ? 5.547 -0.673 -7.91 1 93.12 94 TYR A CA 1
ATOM 763 C C . TYR A 1 94 ? 4.738 -0.149 -6.73 1 93.12 94 TYR A C 1
ATOM 765 O O . TYR A 1 94 ? 3.506 -0.118 -6.777 1 93.12 94 TYR A O 1
ATOM 773 N N . TRP A 1 95 ? 5.434 0.273 -5.676 1 94.44 95 TRP A N 1
ATOM 774 C CA . TRP A 1 95 ? 4.762 0.744 -4.469 1 94.44 95 TRP A CA 1
ATOM 775 C C . TRP A 1 95 ? 3.955 2.008 -4.75 1 94.44 95 TRP A C 1
ATOM 777 O O . TRP A 1 95 ? 2.85 2.176 -4.234 1 94.44 95 TRP A O 1
ATOM 787 N N . ILE A 1 96 ? 4.516 2.928 -5.543 1 93.94 96 ILE A N 1
ATOM 788 C CA . ILE A 1 96 ? 3.791 4.145 -5.891 1 93.94 96 ILE A CA 1
ATOM 789 C C . ILE A 1 96 ? 2.521 3.787 -6.66 1 93.94 96 ILE A C 1
ATOM 791 O O . ILE A 1 96 ? 1.438 4.285 -6.344 1 93.94 96 ILE A O 1
ATOM 795 N N . LEU A 1 97 ? 2.65 2.922 -7.609 1 94.19 97 LEU A N 1
ATOM 796 C CA . LEU A 1 97 ? 1.501 2.49 -8.398 1 94.19 97 LEU A CA 1
ATOM 797 C C . LEU A 1 97 ? 0.446 1.842 -7.508 1 94.19 97 LEU A C 1
ATOM 799 O O . LEU A 1 97 ? -0.744 2.146 -7.625 1 94.19 97 LEU A O 1
ATOM 803 N N . TYR A 1 98 ? 0.888 0.955 -6.656 1 95.94 98 TYR A N 1
ATOM 804 C CA . TYR A 1 98 ? -0.015 0.262 -5.742 1 95.94 98 TYR A CA 1
ATOM 805 C C . TYR A 1 98 ? -0.767 1.253 -4.863 1 95.94 98 TYR A C 1
ATOM 807 O O . TYR A 1 98 ? -1.971 1.104 -4.641 1 95.94 98 TYR A O 1
ATOM 815 N N . ALA A 1 99 ? -0.051 2.189 -4.344 1 95.06 99 ALA A N 1
ATOM 816 C CA . ALA A 1 99 ? -0.654 3.193 -3.473 1 95.06 99 ALA A CA 1
ATOM 817 C C . ALA A 1 99 ? -1.729 3.988 -4.211 1 95.06 99 ALA A C 1
ATOM 819 O O . ALA A 1 99 ? -2.807 4.238 -3.67 1 95.06 99 ALA A O 1
ATOM 820 N N . ILE A 1 100 ? -1.497 4.355 -5.402 1 92.25 100 ILE A N 1
ATOM 821 C CA . ILE A 1 100 ? -2.414 5.176 -6.184 1 92.25 100 ILE A CA 1
ATOM 822 C C . ILE A 1 100 ? -3.619 4.344 -6.609 1 92.25 100 ILE A C 1
ATOM 824 O O . ILE A 1 100 ? -4.762 4.793 -6.504 1 92.25 100 ILE A O 1
ATOM 828 N N . VAL A 1 101 ? -3.398 3.109 -7.109 1 92.62 101 VAL A N 1
ATOM 829 C CA . VAL A 1 101 ? -4.488 2.227 -7.516 1 92.62 101 VAL A CA 1
ATOM 830 C C . VAL A 1 101 ? -5.367 1.902 -6.312 1 92.62 101 VAL A C 1
ATOM 832 O O . VAL A 1 101 ? -6.59 1.792 -6.438 1 92.62 101 VAL A O 1
ATOM 835 N N . SER A 1 102 ? -4.715 1.817 -5.082 1 93.06 102 SER A N 1
ATOM 836 C CA . SER A 1 102 ? -5.441 1.444 -3.871 1 93.06 102 SER A CA 1
ATOM 837 C C . SER A 1 102 ? -6.371 2.564 -3.418 1 93.06 102 SER A C 1
ATOM 839 O O . SER A 1 102 ? -7.258 2.344 -2.592 1 93.06 102 SER A O 1
ATOM 841 N N . LEU A 1 103 ? -6.297 3.729 -3.926 1 88.06 103 LEU A N 1
ATOM 842 C CA . LEU A 1 103 ? -7.258 4.793 -3.67 1 88.06 103 LEU A CA 1
ATOM 843 C C . LEU A 1 103 ? -8.656 4.379 -4.117 1 88.06 103 LEU A C 1
ATOM 845 O O . LEU A 1 103 ? -9.648 4.75 -3.486 1 88.06 103 LEU A O 1
ATOM 849 N N . PHE A 1 104 ? -8.711 3.531 -5.074 1 88.12 104 PHE A N 1
ATOM 850 C CA . PHE A 1 104 ? -9.984 3.139 -5.66 1 88.12 104 PHE A CA 1
ATOM 851 C C . PHE A 1 104 ? -10.688 2.102 -4.789 1 88.12 104 PHE A C 1
ATOM 853 O O . PHE A 1 104 ? -11.891 1.879 -4.926 1 88.12 104 PHE A O 1
ATOM 860 N N . ASP A 1 105 ? -9.836 1.499 -3.889 1 87.19 105 ASP A N 1
ATOM 861 C CA . ASP A 1 105 ? -10.438 0.56 -2.951 1 87.19 105 ASP A CA 1
ATOM 862 C C . ASP A 1 105 ? -11.461 1.26 -2.055 1 87.19 105 ASP A C 1
ATOM 864 O O . ASP A 1 105 ? -12.391 0.625 -1.548 1 87.19 105 ASP A O 1
ATOM 868 N N . PHE A 1 106 ? -11.297 2.5 -1.856 1 81.69 106 PHE A N 1
ATOM 869 C CA . PHE A 1 106 ? -12.102 3.242 -0.893 1 81.69 106 PHE A CA 1
ATOM 870 C C . PHE A 1 106 ? -13.055 4.195 -1.603 1 81.69 106 PHE A C 1
ATOM 872 O O . PHE A 1 106 ? -13.703 5.023 -0.961 1 81.69 106 PHE A O 1
ATOM 879 N N . SER A 1 107 ? -13.07 4.062 -2.859 1 75.94 107 SER A N 1
ATOM 880 C CA . SER A 1 107 ? -14 4.836 -3.68 1 75.94 107 SER A CA 1
ATOM 881 C C . SER A 1 107 ? -15.242 4.02 -4.02 1 75.94 107 SER A C 1
ATOM 883 O O . SER A 1 107 ? -15.617 3.111 -3.275 1 75.94 107 SER A O 1
ATOM 885 N N . ALA A 1 108 ? -15.93 4.406 -5.051 1 67.5 108 ALA A N 1
ATOM 886 C CA . ALA A 1 108 ? -17.156 3.721 -5.477 1 67.5 108 ALA A CA 1
ATOM 887 C C . ALA A 1 108 ? -16.828 2.484 -6.312 1 67.5 108 ALA A C 1
ATOM 889 O O . ALA A 1 108 ? -17.703 1.687 -6.625 1 67.5 108 ALA A O 1
ATOM 890 N N . LEU A 1 109 ? -15.625 2.25 -6.457 1 68.19 109 LEU A N 1
ATOM 891 C CA . LEU A 1 109 ? -15.242 1.216 -7.41 1 68.19 109 LEU A CA 1
ATOM 892 C C . LEU A 1 109 ? -15.508 -0.174 -6.84 1 68.19 109 LEU A C 1
ATOM 894 O O . LEU A 1 109 ? -15.914 -1.081 -7.57 1 68.19 109 LEU A O 1
ATOM 898 N N . PRO A 1 110 ? -15.328 -0.257 -5.559 1 68.19 110 PRO A N 1
ATOM 899 C CA . PRO A 1 110 ? -15.648 -1.597 -5.059 1 68.19 110 PRO A CA 1
ATOM 900 C C . PRO A 1 110 ? -17.109 -1.979 -5.289 1 68.19 110 PRO A C 1
ATOM 902 O O . PRO A 1 110 ? -17.453 -3.16 -5.223 1 68.19 110 PRO A O 1
ATOM 905 N N . GLY A 1 111 ? -17.812 -1.001 -5.641 1 70.31 111 GLY A N 1
ATOM 906 C CA . GLY A 1 111 ? -19.188 -1.295 -6.023 1 70.31 111 GLY A CA 1
ATOM 907 C C . GLY A 1 111 ? -19.297 -1.892 -7.414 1 70.31 111 GLY A C 1
ATOM 908 O O . GLY A 1 111 ? -20.328 -2.484 -7.754 1 70.31 111 GLY A O 1
ATOM 909 N N . VAL A 1 112 ? -18.312 -1.717 -8.266 1 70.69 112 VAL A N 1
ATOM 910 C CA . VAL A 1 112 ? -18.281 -2.266 -9.617 1 70.69 112 VAL A CA 1
ATOM 911 C C . VAL A 1 112 ? -17.922 -3.75 -9.562 1 70.69 112 VAL A C 1
ATOM 913 O O . VAL A 1 112 ? -16.953 -4.137 -8.906 1 70.69 112 VAL A O 1
ATOM 916 N N . PRO A 1 113 ? -18.812 -4.543 -10.219 1 74.44 113 PRO A N 1
ATOM 917 C CA . PRO A 1 113 ? -18.5 -5.973 -10.266 1 74.44 113 PRO A CA 1
ATOM 918 C C . PRO A 1 113 ? -17.125 -6.258 -10.852 1 74.44 113 PRO A C 1
ATOM 920 O O . PRO A 1 113 ? -16.688 -5.559 -11.766 1 74.44 113 PRO A O 1
ATOM 923 N N . PHE A 1 114 ? -16.281 -6.953 -10.328 1 77.62 114 PHE A N 1
ATOM 924 C CA . PHE A 1 114 ? -15.008 -7.488 -10.812 1 77.62 114 PHE A CA 1
ATOM 925 C C . PHE A 1 114 ? -13.867 -6.52 -10.523 1 77.62 114 PHE A C 1
ATOM 927 O O . PHE A 1 114 ? -12.75 -6.703 -11.016 1 77.62 114 PHE A O 1
ATOM 934 N N . TYR A 1 115 ? -14.102 -5.469 -9.875 1 84.88 115 TYR A N 1
ATOM 935 C CA . TYR A 1 115 ? -13.062 -4.5 -9.555 1 84.88 115 TYR A CA 1
ATOM 936 C C . TYR A 1 115 ? -11.828 -5.195 -8.984 1 84.88 115 TYR A C 1
ATOM 938 O O . TYR A 1 115 ? -10.711 -4.973 -9.445 1 84.88 115 TYR A O 1
ATOM 946 N N . TYR A 1 116 ? -12.016 -6.02 -8.016 1 84.44 116 TYR A N 1
ATOM 947 C CA . TYR A 1 116 ? -10.891 -6.637 -7.328 1 84.44 116 TYR A CA 1
ATOM 948 C C . TYR A 1 116 ? -10.203 -7.664 -8.227 1 84.44 116 TYR A C 1
ATOM 950 O O . TYR A 1 116 ? -9 -7.902 -8.102 1 84.44 116 TYR A O 1
ATOM 958 N N . PHE A 1 117 ? -11.016 -8.141 -9.141 1 80.69 117 PHE A N 1
ATOM 959 C CA . PHE A 1 117 ? -10.406 -9.031 -10.125 1 80.69 117 PHE A CA 1
ATOM 960 C C . PHE A 1 117 ? -9.516 -8.25 -11.078 1 80.69 117 PHE A C 1
ATOM 962 O O . PHE A 1 117 ? -8.422 -8.703 -11.43 1 80.69 117 PHE A O 1
ATOM 969 N N . ALA A 1 118 ? -10.031 -7.188 -11.508 1 83.81 118 ALA A N 1
ATOM 970 C CA . ALA A 1 118 ? -9.266 -6.344 -12.422 1 83.81 118 ALA A CA 1
ATOM 971 C C . ALA A 1 118 ? -7.996 -5.828 -11.75 1 83.81 118 ALA A C 1
ATOM 973 O O . ALA A 1 118 ? -6.918 -5.855 -12.344 1 83.81 118 ALA A O 1
ATOM 974 N N . LYS A 1 119 ? -8.109 -5.414 -10.539 1 89.25 119 LYS A N 1
ATOM 975 C CA . LYS A 1 119 ? -6.969 -4.918 -9.781 1 89.25 119 LYS A CA 1
ATOM 976 C C . LYS A 1 119 ? -5.91 -6.004 -9.602 1 89.25 119 LYS A C 1
ATOM 978 O O . LYS A 1 119 ? -4.727 -5.773 -9.867 1 89.25 119 LYS A O 1
ATOM 983 N N . THR A 1 120 ? -6.395 -7.082 -9.164 1 87.75 120 THR A N 1
ATOM 984 C CA . THR A 1 120 ? -5.484 -8.203 -8.969 1 87.75 120 THR A CA 1
ATOM 985 C C . THR A 1 120 ? -4.844 -8.617 -10.289 1 87.75 120 THR A C 1
ATOM 987 O O . THR A 1 120 ? -3.641 -8.883 -10.344 1 87.75 120 THR A O 1
ATOM 990 N N . GLY A 1 121 ? -5.652 -8.641 -11.344 1 83.75 121 GLY A N 1
ATOM 991 C CA . GLY A 1 121 ? -5.129 -8.961 -12.656 1 83.75 121 GLY A CA 1
ATOM 992 C C . GLY A 1 121 ? -4.066 -7.984 -13.133 1 83.75 121 GLY A C 1
ATOM 993 O O . GLY A 1 121 ? -3.072 -8.391 -13.734 1 83.75 121 GLY A O 1
ATOM 994 N N . LEU A 1 122 ? -4.277 -6.777 -12.859 1 86.19 122 LEU A N 1
ATOM 995 C CA . LEU A 1 122 ? -3.322 -5.738 -13.227 1 86.19 122 LEU A CA 1
ATOM 996 C C . LEU A 1 122 ? -1.975 -5.98 -12.555 1 86.19 122 LEU A C 1
ATOM 998 O O . LEU A 1 122 ? -0.94 -6.016 -13.219 1 86.19 122 LEU A O 1
ATOM 1002 N N . PHE A 1 123 ? -1.917 -6.234 -11.273 1 90.12 123 PHE A N 1
ATOM 1003 C CA . PHE A 1 123 ? -0.663 -6.359 -10.547 1 90.12 123 PHE A CA 1
ATOM 1004 C C . PHE A 1 123 ? -0.015 -7.715 -10.805 1 90.12 123 PHE A C 1
ATOM 1006 O O . PHE A 1 123 ? 1.212 -7.832 -10.812 1 90.12 123 PHE A O 1
ATOM 1013 N N . LEU A 1 124 ? -0.849 -8.656 -11.062 1 83.38 124 LEU A N 1
ATOM 1014 C CA . LEU A 1 124 ? -0.284 -9.938 -11.477 1 83.38 124 LEU A CA 1
ATOM 1015 C C . LEU A 1 124 ? 0.395 -9.82 -12.836 1 83.38 124 LEU A C 1
ATOM 1017 O O . LEU A 1 124 ? 1.464 -10.398 -13.047 1 83.38 124 LEU A O 1
ATOM 1021 N N . SER A 1 125 ? -0.305 -9.109 -13.727 1 80.12 125 SER A N 1
ATOM 1022 C CA . SER A 1 125 ? 0.265 -8.914 -15.055 1 80.12 125 SER A CA 1
ATOM 1023 C C . SER A 1 125 ? 1.594 -8.172 -14.984 1 80.12 125 SER A C 1
ATOM 1025 O O . SER A 1 125 ? 2.516 -8.461 -15.75 1 80.12 125 SER A O 1
ATOM 1027 N N . ILE A 1 126 ? 1.771 -7.273 -14.055 1 83.19 126 ILE A N 1
ATOM 1028 C CA . ILE A 1 126 ? 2.98 -6.48 -13.867 1 83.19 126 ILE A CA 1
ATOM 1029 C C . ILE A 1 126 ? 4.098 -7.367 -13.32 1 83.19 126 ILE A C 1
ATOM 1031 O O . ILE A 1 126 ? 5.234 -7.309 -13.797 1 83.19 126 ILE A O 1
ATOM 1035 N N . THR A 1 127 ? 3.77 -8.141 -12.312 1 81.56 127 THR A N 1
ATOM 1036 C CA . THR A 1 127 ? 4.777 -8.969 -11.664 1 81.56 127 THR A CA 1
ATOM 1037 C C . THR A 1 127 ? 5.219 -10.102 -12.586 1 81.56 127 THR A C 1
ATOM 1039 O O . THR A 1 127 ? 6.359 -10.562 -12.516 1 81.56 127 THR A O 1
ATOM 1042 N N . THR A 1 128 ? 4.344 -10.391 -13.547 1 72.75 128 THR A N 1
ATOM 1043 C CA . THR A 1 128 ? 4.645 -11.5 -14.445 1 72.75 128 THR A CA 1
ATOM 1044 C C . THR A 1 128 ? 5.363 -11 -15.703 1 72.75 128 THR A C 1
ATOM 1046 O O . THR A 1 128 ? 6.242 -11.68 -16.234 1 72.75 128 THR A O 1
ATOM 1049 N N . ASN A 1 129 ? 4.898 -9.914 -16.234 1 68.62 129 ASN A N 1
ATOM 1050 C CA . ASN A 1 129 ? 5.398 -9.438 -17.516 1 68.62 129 ASN A CA 1
ATOM 1051 C C . ASN A 1 129 ? 6.625 -8.539 -17.344 1 68.62 129 ASN A C 1
ATOM 1053 O O . ASN A 1 129 ? 7.266 -8.164 -18.328 1 68.62 129 ASN A O 1
ATOM 1057 N N . GLY A 1 130 ? 6.988 -8.234 -16.156 1 69.94 130 GLY A N 1
ATOM 1058 C CA . GLY A 1 130 ? 8.266 -7.574 -15.922 1 69.94 130 GLY A CA 1
ATOM 1059 C C . GLY A 1 130 ? 8.148 -6.066 -15.812 1 69.94 130 GLY A C 1
ATOM 1060 O O . GLY A 1 130 ? 7.047 -5.531 -15.664 1 69.94 130 GLY A O 1
ATOM 1061 N N . ILE A 1 131 ? 9.289 -5.445 -15.961 1 70 131 ILE A N 1
ATOM 1062 C CA . ILE A 1 131 ? 9.555 -4.043 -15.656 1 70 131 ILE A CA 1
ATOM 1063 C C . ILE A 1 131 ? 8.891 -3.15 -16.703 1 70 131 ILE A C 1
ATOM 1065 O O . ILE A 1 131 ? 8.445 -2.045 -16.391 1 70 131 ILE A O 1
ATOM 1069 N N . ASP A 1 132 ? 8.672 -3.674 -17.859 1 76.94 132 ASP A N 1
ATOM 1070 C CA . ASP A 1 132 ? 8.125 -2.828 -18.922 1 76.94 132 ASP A CA 1
ATOM 1071 C C . ASP A 1 132 ? 6.652 -2.502 -18.656 1 76.94 132 ASP A C 1
ATOM 1073 O O . ASP A 1 132 ? 6.23 -1.356 -18.812 1 76.94 132 ASP A O 1
ATOM 1077 N N . LYS A 1 133 ? 5.91 -3.43 -18.266 1 78.5 133 LYS A N 1
ATOM 1078 C CA . LYS A 1 133 ? 4.504 -3.207 -17.953 1 78.5 133 LYS A CA 1
ATOM 1079 C C . LYS A 1 133 ? 4.352 -2.312 -16.719 1 78.5 133 LYS A C 1
ATOM 1081 O O . LYS A 1 133 ? 3.449 -1.476 -16.656 1 78.5 133 LYS A O 1
ATOM 1086 N N . LEU A 1 134 ? 5.266 -2.529 -15.844 1 85.62 134 LEU A N 1
ATOM 1087 C CA . LEU A 1 134 ? 5.25 -1.69 -14.648 1 85.62 134 LEU A CA 1
ATOM 1088 C C . LEU A 1 134 ? 5.414 -0.219 -15.023 1 85.62 134 LEU A C 1
ATOM 1090 O O . LEU A 1 134 ? 4.656 0.631 -14.547 1 85.62 134 LEU A O 1
ATOM 1094 N N . LYS A 1 135 ? 6.34 0.046 -15.891 1 84.94 135 LYS A N 1
ATOM 1095 C CA . LYS A 1 135 ? 6.605 1.422 -16.297 1 84.94 135 LYS A CA 1
ATOM 1096 C C . LYS A 1 135 ? 5.41 2.01 -17.047 1 84.94 135 LYS A C 1
ATOM 1098 O O . LYS A 1 135 ? 5.043 3.166 -16.828 1 84.94 135 LYS A O 1
ATOM 1103 N N . GLU A 1 136 ? 4.828 1.209 -17.875 1 85.06 136 GLU A N 1
ATOM 1104 C CA . GLU A 1 136 ? 3.674 1.649 -18.656 1 85.06 136 GLU A CA 1
ATOM 1105 C C . GLU A 1 136 ? 2.506 2.025 -17.75 1 85.06 136 GLU A C 1
ATOM 1107 O O . GLU A 1 136 ? 1.9 3.086 -17.906 1 85.06 136 GLU A O 1
ATOM 1112 N N . TRP A 1 137 ? 2.225 1.217 -16.781 1 85.31 137 TRP A N 1
ATOM 1113 C CA . TRP A 1 137 ? 1.06 1.411 -15.93 1 85.31 137 TRP A CA 1
ATOM 1114 C C . TRP A 1 137 ? 1.331 2.475 -14.875 1 85.31 137 TRP A C 1
ATOM 1116 O O . TRP A 1 137 ? 0.4 3.096 -14.352 1 85.31 137 TRP A O 1
ATOM 1126 N N . SER A 1 138 ? 2.615 2.678 -14.594 1 89.31 138 SER A N 1
ATOM 1127 C CA . SER A 1 138 ? 2.959 3.596 -13.516 1 89.31 138 SER A CA 1
ATOM 1128 C C . SER A 1 138 ? 3.018 5.035 -14.008 1 89.31 138 SER A C 1
ATOM 1130 O O . SER A 1 138 ? 3.029 5.973 -13.211 1 89.31 138 SER A O 1
ATOM 1132 N N . GLU A 1 139 ? 3.043 5.246 -15.289 1 87.88 139 GLU A N 1
ATOM 1133 C CA . GLU A 1 139 ? 3.207 6.586 -15.844 1 87.88 139 GLU A CA 1
ATOM 1134 C C . GLU A 1 139 ? 2.111 7.527 -15.359 1 87.88 139 GLU A C 1
ATOM 1136 O O . GLU A 1 139 ? 2.398 8.625 -14.875 1 87.88 139 GLU A O 1
ATOM 1141 N N . PRO A 1 140 ? 0.842 7.094 -15.492 1 85.75 140 PRO A N 1
ATOM 1142 C CA . PRO A 1 140 ? -0.194 7.988 -14.977 1 85.75 140 PRO A CA 1
ATOM 1143 C C . PRO A 1 140 ? -0.063 8.242 -13.477 1 85.75 140 PRO A C 1
ATOM 1145 O O . PRO A 1 140 ? -0.321 9.352 -13.008 1 85.75 140 PRO A O 1
ATOM 1148 N N . ALA A 1 141 ? 0.267 7.25 -12.789 1 87.31 141 ALA A N 1
ATOM 1149 C CA . ALA A 1 141 ? 0.438 7.375 -11.344 1 87.31 141 ALA A CA 1
ATOM 1150 C C . ALA A 1 141 ? 1.575 8.336 -11.008 1 87.31 141 ALA A C 1
ATOM 1152 O O . ALA A 1 141 ? 1.469 9.133 -10.07 1 87.31 141 ALA A O 1
ATOM 1153 N N . LEU A 1 142 ? 2.666 8.297 -11.773 1 88 142 LEU A N 1
ATOM 1154 C CA . LEU A 1 142 ? 3.805 9.18 -11.562 1 88 142 LEU A CA 1
ATOM 1155 C C . LEU A 1 142 ? 3.434 10.625 -11.883 1 88 142 LEU A C 1
ATOM 1157 O O . LEU A 1 142 ? 3.838 11.547 -11.164 1 88 142 LEU A O 1
ATOM 1161 N N . LYS A 1 143 ? 2.682 10.75 -12.922 1 84.88 143 LYS A N 1
ATOM 1162 C CA . LYS A 1 143 ? 2.229 12.094 -13.281 1 84.88 143 LYS A CA 1
ATOM 1163 C C . LYS A 1 143 ? 1.341 12.68 -12.195 1 84.88 143 LYS A C 1
ATOM 1165 O O . LYS A 1 143 ? 1.466 13.859 -11.852 1 84.88 143 LYS A O 1
ATOM 1170 N N . PHE A 1 144 ? 0.475 11.844 -11.711 1 84.5 144 PHE A N 1
ATOM 1171 C CA . PHE A 1 144 ? -0.389 12.258 -10.609 1 84.5 144 PHE A CA 1
ATOM 1172 C C . PHE A 1 144 ? 0.437 12.656 -9.391 1 84.5 144 PHE A C 1
ATOM 1174 O O . PHE A 1 144 ? 0.176 13.68 -8.766 1 84.5 144 PHE A O 1
ATOM 1181 N N . THR A 1 145 ? 1.429 11.859 -9.102 1 84.31 145 THR A N 1
ATOM 1182 C CA . THR A 1 145 ? 2.303 12.117 -7.965 1 84.31 145 THR A CA 1
ATOM 1183 C C . THR A 1 145 ? 3.072 13.422 -8.156 1 84.31 145 THR A C 1
ATOM 1185 O O . THR A 1 145 ? 3.221 14.203 -7.211 1 84.31 145 THR A O 1
ATOM 1188 N N . GLU A 1 146 ? 3.572 13.617 -9.328 1 81.25 146 GLU A N 1
ATOM 1189 C CA . GLU A 1 146 ? 4.32 14.828 -9.648 1 81.25 146 GLU A CA 1
ATOM 1190 C C . GLU A 1 146 ? 3.467 16.078 -9.445 1 81.25 146 GLU A C 1
ATOM 1192 O O . GLU A 1 146 ? 3.949 17.094 -8.922 1 81.25 146 GLU A O 1
ATOM 1197 N N . SER A 1 147 ? 2.254 15.984 -9.805 1 76.94 147 SER A N 1
ATOM 1198 C CA . SER A 1 147 ? 1.348 17.125 -9.68 1 76.94 147 SER A CA 1
ATOM 1199 C C . SER A 1 147 ? 1.059 17.438 -8.211 1 76.94 147 SER A C 1
ATOM 1201 O O . SER A 1 147 ? 0.886 18.594 -7.844 1 76.94 147 SER A O 1
ATOM 1203 N N . TRP A 1 148 ? 0.949 16.422 -7.473 1 70.12 148 TRP A N 1
ATOM 1204 C CA . TRP A 1 148 ? 0.628 16.578 -6.059 1 70.12 148 TRP A CA 1
ATOM 1205 C C . TRP A 1 148 ? 1.854 17.016 -5.266 1 70.12 148 TRP A C 1
ATOM 1207 O O . TRP A 1 148 ? 1.746 17.812 -4.34 1 70.12 148 TRP A O 1
ATOM 1217 N N . VAL A 1 149 ? 3.037 16.375 -5.449 1 64.94 149 VAL A N 1
ATOM 1218 C CA . VAL A 1 149 ? 4.281 16.703 -4.758 1 64.94 149 VAL A CA 1
ATOM 1219 C C . VAL A 1 149 ? 4.723 18.125 -5.121 1 64.94 149 VAL A C 1
ATOM 1221 O O . VAL A 1 149 ? 5.227 18.859 -4.273 1 64.94 149 VAL A O 1
ATOM 1224 N N . LEU A 1 150 ? 4.711 18.469 -6.324 1 55.97 150 LEU A N 1
ATOM 1225 C CA . LEU A 1 150 ? 5.086 19.812 -6.773 1 55.97 150 LEU A CA 1
ATOM 1226 C C . LEU A 1 150 ? 4.207 20.875 -6.121 1 55.97 150 LEU A C 1
ATOM 1228 O O . LEU A 1 150 ? 4.645 22.016 -5.918 1 55.97 150 LEU A O 1
ATOM 1232 N N . VAL A 1 151 ? 3.131 20.484 -5.91 1 49.69 151 VAL A N 1
ATOM 1233 C CA . VAL A 1 151 ? 2.25 21.484 -5.297 1 49.69 151 VAL A CA 1
ATOM 1234 C C . VAL A 1 151 ? 2.664 21.703 -3.844 1 49.69 151 VAL A C 1
ATOM 1236 O O . VAL A 1 151 ? 2.416 22.781 -3.283 1 49.69 151 VAL A O 1
ATOM 1239 N N . THR A 1 152 ? 3.303 20.766 -3.234 1 51.03 152 THR A N 1
ATOM 1240 C CA . THR A 1 152 ? 3.771 20.984 -1.87 1 51.03 152 THR A CA 1
ATOM 1241 C C . THR A 1 152 ? 5.082 21.766 -1.866 1 51.03 152 THR A C 1
ATOM 1243 O O . THR A 1 152 ? 6.066 21.328 -2.471 1 51.03 152 THR A O 1
ATOM 1246 N N . PRO A 1 153 ? 5.078 23.047 -1.691 1 45.19 153 PRO A N 1
ATOM 1247 C CA . PRO A 1 153 ? 6.281 23.891 -1.748 1 45.19 153 PRO A CA 1
ATOM 1248 C C . PRO A 1 153 ? 7.469 23.266 -1.024 1 45.19 153 PRO A C 1
ATOM 1250 O O . PRO A 1 153 ? 7.316 22.734 0.08 1 45.19 153 PRO A O 1
ATOM 1253 N N . GLN A 1 154 ? 8.453 22.688 -1.742 1 46.75 154 GLN A N 1
ATOM 1254 C CA . GLN A 1 154 ? 9.719 22.25 -1.154 1 46.75 154 GLN A CA 1
ATOM 1255 C C . GLN A 1 154 ? 10.312 23.344 -0.262 1 46.75 154 GLN A C 1
ATOM 1257 O O . GLN A 1 154 ? 10.148 24.531 -0.541 1 46.75 154 GLN A O 1
ATOM 1262 N N . PRO A 1 155 ? 10.516 23.156 0.946 1 39.44 155 PRO A N 1
ATOM 1263 C CA . PRO A 1 155 ? 11.172 24.266 1.627 1 39.44 155 PRO A CA 1
ATOM 1264 C C . PRO A 1 155 ? 12.344 24.844 0.824 1 39.44 155 PRO A C 1
ATOM 1266 O O . PRO A 1 155 ? 13.125 24.078 0.243 1 39.44 155 PRO A O 1
ATOM 1269 N N . GLU A 1 156 ? 12.266 25.906 0.299 1 39.12 156 GLU A N 1
ATOM 1270 C CA . GLU A 1 156 ? 13.359 26.656 -0.311 1 39.12 156 GLU A CA 1
ATOM 1271 C C . GLU A 1 156 ? 14.648 26.484 0.493 1 39.12 156 GLU A C 1
ATOM 1273 O O . GLU A 1 156 ? 14.688 26.828 1.68 1 39.12 156 GLU A O 1
ATOM 1278 N N . VAL A 1 157 ? 15.469 25.438 0.289 1 39.28 157 VAL A N 1
ATOM 1279 C CA . VAL A 1 157 ? 16.828 25.531 0.789 1 39.28 157 VAL A CA 1
ATOM 1280 C C . VAL A 1 157 ? 17.359 26.953 0.581 1 39.28 157 VAL A C 1
ATOM 1282 O O . VAL A 1 157 ? 17.5 27.406 -0.556 1 39.28 157 VAL A O 1
ATOM 1285 N N . ILE A 1 158 ? 17.203 27.828 1.429 1 36.25 158 ILE A N 1
ATOM 1286 C CA . ILE A 1 158 ? 18.016 29.031 1.467 1 36.25 158 ILE A CA 1
ATOM 1287 C C . ILE A 1 158 ? 19.484 28.672 1.327 1 36.25 158 ILE A C 1
ATOM 1289 O O . ILE A 1 158 ? 20.062 28.016 2.211 1 36.25 158 ILE A O 1
ATOM 1293 N N . GLU A 1 159 ? 19.969 28.328 0.185 1 37.34 159 GLU A N 1
ATOM 1294 C CA . GLU A 1 159 ? 21.406 28.453 -0.067 1 37.34 159 GLU A CA 1
ATOM 1295 C C . GLU A 1 159 ? 21.984 29.688 0.601 1 37.34 159 GLU A C 1
ATOM 1297 O O . GLU A 1 159 ? 21.656 30.812 0.211 1 37.34 159 GLU A O 1
ATOM 1302 N N . GLU A 1 160 ? 22.125 29.672 1.856 1 35.25 160 GLU A N 1
ATOM 1303 C CA . GLU A 1 160 ? 23.078 30.656 2.359 1 35.25 160 GLU A CA 1
ATOM 1304 C C . GLU A 1 160 ? 24.375 30.625 1.558 1 35.25 160 GLU A C 1
ATOM 1306 O O . GLU A 1 160 ? 25.125 29.656 1.624 1 35.25 160 GLU A O 1
ATOM 1311 N N . HIS A 1 161 ? 24.375 31.141 0.39 1 36.66 161 HIS A N 1
ATOM 1312 C CA . HIS A 1 161 ? 25.609 31.656 -0.191 1 36.66 161 HIS A CA 1
ATOM 1313 C C . HIS A 1 161 ? 26.453 32.375 0.858 1 36.66 161 HIS A C 1
ATOM 1315 O O . HIS A 1 161 ? 26.156 33.5 1.242 1 36.66 161 HIS A O 1
ATOM 1321 N N . HIS A 1 162 ? 26.953 31.609 1.921 1 29.45 162 HIS A N 1
ATOM 1322 C CA . HIS A 1 162 ? 28.219 32.156 2.396 1 29.45 162 HIS A CA 1
ATOM 1323 C C . HIS A 1 162 ? 29.328 31.938 1.38 1 29.45 162 HIS A C 1
ATOM 1325 O O . HIS A 1 162 ? 29.375 30.906 0.713 1 29.45 162 HIS A O 1
ATOM 1331 N N . MET B 1 1 ? -10.227 30.328 0.796 1 42.31 1 MET B N 1
ATOM 1332 C CA . MET B 1 1 ? -9.961 29.047 1.42 1 42.31 1 MET B CA 1
ATOM 1333 C C . MET B 1 1 ? -8.75 29.125 2.35 1 42.31 1 MET B C 1
ATOM 1335 O O . MET B 1 1 ? -8.727 28.484 3.398 1 42.31 1 MET B O 1
ATOM 1339 N N . SER B 1 2 ? -8.023 30.031 2.076 1 56.03 2 SER B N 1
ATOM 1340 C CA . SER B 1 2 ? -6.77 30.328 2.756 1 56.03 2 SER B CA 1
ATOM 1341 C C . SER B 1 2 ? -7.016 30.938 4.133 1 56.03 2 SER B C 1
ATOM 1343 O O . SER B 1 2 ? -6.309 30.625 5.094 1 56.03 2 SER B O 1
ATOM 1345 N N . ALA B 1 3 ? -7.969 31.688 4.164 1 56.53 3 ALA B N 1
ATOM 1346 C CA . ALA B 1 3 ? -8.211 32.406 5.41 1 56.53 3 ALA B CA 1
ATOM 1347 C C . ALA B 1 3 ? -8.695 31.453 6.504 1 56.53 3 ALA B C 1
ATOM 1349 O O . ALA B 1 3 ? -8.297 31.578 7.664 1 56.53 3 ALA B O 1
ATOM 1350 N N . ILE B 1 4 ? -9.531 30.484 6.141 1 56.22 4 ILE B N 1
ATOM 1351 C CA . ILE B 1 4 ? -10.047 29.5 7.094 1 56.22 4 ILE B CA 1
ATOM 1352 C C . ILE B 1 4 ? -8.922 28.578 7.551 1 56.22 4 ILE B C 1
ATOM 1354 O O . ILE B 1 4 ? -8.812 28.266 8.734 1 56.22 4 ILE B O 1
ATOM 1358 N N . VAL B 1 5 ? -8.133 28.219 6.668 1 57.5 5 VAL B N 1
ATOM 1359 C CA . VAL B 1 5 ? -6.977 27.406 7.016 1 57.5 5 VAL B CA 1
ATOM 1360 C C . VAL B 1 5 ? -6.066 28.172 7.973 1 57.5 5 VAL B C 1
ATOM 1362 O O . VAL B 1 5 ? -5.605 27.625 8.977 1 57.5 5 VAL B O 1
ATOM 1365 N N . ALA B 1 6 ? -5.902 29.422 7.676 1 62.94 6 ALA B N 1
ATOM 1366 C CA . ALA B 1 6 ? -5.035 30.266 8.5 1 62.94 6 ALA B CA 1
ATOM 1367 C C . ALA B 1 6 ? -5.621 30.453 9.898 1 62.94 6 ALA B C 1
ATOM 1369 O O . ALA B 1 6 ? -4.895 30.438 10.891 1 62.94 6 ALA B O 1
ATOM 1370 N N . THR B 1 7 ? -6.84 30.625 9.961 1 60.53 7 THR B N 1
ATOM 1371 C CA . THR B 1 7 ? -7.5 30.812 11.25 1 60.53 7 THR B CA 1
ATOM 1372 C C . THR B 1 7 ? -7.438 29.531 12.078 1 60.53 7 THR B C 1
ATOM 1374 O O . THR B 1 7 ? -7.184 29.562 13.281 1 60.53 7 THR B O 1
ATOM 1377 N N . ILE B 1 8 ? -7.707 28.453 11.414 1 60.91 8 ILE B N 1
ATOM 1378 C CA . ILE B 1 8 ? -7.641 27.172 12.102 1 60.91 8 ILE B CA 1
ATOM 1379 C C . ILE B 1 8 ? -6.211 26.906 12.562 1 60.91 8 ILE B C 1
ATOM 1381 O O . ILE B 1 8 ? -5.984 26.484 13.695 1 60.91 8 ILE B O 1
ATOM 1385 N N . GLU B 1 9 ? -5.395 27.188 11.727 1 63.31 9 GLU B N 1
ATOM 1386 C CA . GLU B 1 9 ? -3.99 27.031 12.086 1 63.31 9 GLU B CA 1
ATOM 1387 C C . GLU B 1 9 ? -3.629 27.906 13.289 1 63.31 9 GLU B C 1
ATOM 1389 O O . GLU B 1 9 ? -2.893 27.469 14.18 1 63.31 9 GLU B O 1
ATOM 1394 N N . SER B 1 10 ? -4.102 29.094 13.25 1 65 10 SER B N 1
ATOM 1395 C CA . SER B 1 10 ? -3.814 30 14.352 1 65 10 SER B CA 1
ATOM 1396 C C . SER B 1 10 ? -4.445 29.516 15.648 1 65 10 SER B C 1
ATOM 1398 O O . SER B 1 10 ? -3.822 29.594 16.719 1 65 10 SER B O 1
ATOM 1400 N N . LYS B 1 11 ? -5.574 29.094 15.539 1 62.47 11 LYS B N 1
ATOM 1401 C CA . LYS B 1 11 ? -6.258 28.609 16.734 1 62.47 11 LYS B CA 1
ATOM 1402 C C . LYS B 1 11 ? -5.586 27.344 17.266 1 62.47 11 LYS B C 1
ATOM 1404 O O . LYS B 1 11 ? -5.453 27.172 18.484 1 62.47 11 LYS B O 1
ATOM 1409 N N . ILE B 1 12 ? -5.277 26.5 16.375 1 61.88 12 ILE B N 1
ATOM 1410 C CA . ILE B 1 12 ? -4.582 25.281 16.75 1 61.88 12 ILE B CA 1
ATOM 1411 C C . ILE B 1 12 ? -3.242 25.641 17.391 1 61.88 12 ILE B C 1
ATOM 1413 O O . ILE B 1 12 ? -2.871 25.062 18.422 1 61.88 12 ILE B O 1
ATOM 1417 N N . ASN B 1 13 ? -2.6 26.594 16.781 1 59.94 13 ASN B N 1
ATOM 1418 C CA . ASN B 1 13 ? -1.354 27.078 17.359 1 59.94 13 ASN B CA 1
ATOM 1419 C C . ASN B 1 13 ? -1.574 27.641 18.766 1 59.94 13 ASN B C 1
ATOM 1421 O O . ASN B 1 13 ? -0.775 27.406 19.672 1 59.94 13 ASN B O 1
ATOM 1425 N N . ASP B 1 14 ? -2.537 28.406 18.875 1 59.75 14 ASP B N 1
ATOM 1426 C CA . ASP B 1 14 ? -2.883 28.984 20.172 1 59.75 14 ASP B CA 1
ATOM 1427 C C . ASP B 1 14 ? -3.24 27.891 21.188 1 59.75 14 ASP B C 1
ATOM 1429 O O . ASP B 1 14 ? -2.865 27.969 22.359 1 59.75 14 ASP B O 1
ATOM 1433 N N . TYR B 1 15 ? -4.055 26.984 20.656 1 59.22 15 TYR B N 1
ATOM 1434 C CA . TYR B 1 15 ? -4.453 25.859 21.484 1 59.22 15 TYR B CA 1
ATOM 1435 C C . TYR B 1 15 ? -3.244 25.016 21.891 1 59.22 15 TYR B C 1
ATOM 1437 O O . TYR B 1 15 ? -3.145 24.562 23.031 1 59.22 15 TYR B O 1
ATOM 1445 N N . LEU B 1 16 ? -2.5 24.719 20.906 1 57.38 16 LEU B N 1
ATOM 1446 C CA . LEU B 1 16 ? -1.3 23.938 21.172 1 57.38 16 LEU B CA 1
ATOM 1447 C C . LEU B 1 16 ? -0.336 24.703 22.062 1 57.38 16 LEU B C 1
ATOM 1449 O O . LEU B 1 16 ? 0.392 24.109 22.859 1 57.38 16 LEU B O 1
ATOM 1453 N N . LYS B 1 17 ? -0.238 25.953 21.953 1 54.69 17 LYS B N 1
ATOM 1454 C CA . LYS B 1 17 ? 0.616 26.797 22.781 1 54.69 17 LYS B CA 1
ATOM 1455 C C . LYS B 1 17 ? 0.027 26.984 24.172 1 54.69 17 LYS B C 1
ATOM 1457 O O . LYS B 1 17 ? 0.765 27.141 25.141 1 54.69 17 LYS B O 1
ATOM 1462 N N . THR B 1 18 ? -1.235 27.219 24.234 1 49.69 18 THR B N 1
ATOM 1463 C CA . THR B 1 18 ? -1.775 27.594 25.531 1 49.69 18 THR B CA 1
ATOM 1464 C C . THR B 1 18 ? -1.711 26.422 26.5 1 49.69 18 THR B C 1
ATOM 1466 O O . THR B 1 18 ? -1.639 26.609 27.719 1 49.69 18 THR B O 1
ATOM 1469 N N . LYS B 1 19 ? -2.695 25.422 26.234 1 48.25 19 LYS B N 1
ATOM 1470 C CA . LYS B 1 19 ? -2.936 24.562 27.391 1 48.25 19 LYS B CA 1
ATOM 1471 C C . LYS B 1 19 ? -1.654 23.859 27.828 1 48.25 19 LYS B C 1
ATOM 1473 O O . LYS B 1 19 ? -0.779 23.578 27.016 1 48.25 19 LYS B O 1
ATOM 1478 N N . ASN B 1 20 ? -1.796 23.109 29.047 1 42.88 20 ASN B N 1
ATOM 1479 C CA . ASN B 1 20 ? -0.845 22.219 29.719 1 42.88 20 ASN B CA 1
ATOM 1480 C C . ASN B 1 20 ? -0.194 21.25 28.734 1 42.88 20 ASN B C 1
ATOM 1482 O O . ASN B 1 20 ? -0.881 20.625 27.938 1 42.88 20 ASN B O 1
ATOM 1486 N N . LYS B 1 21 ? 1.092 21.359 28.375 1 45.56 21 LYS B N 1
ATOM 1487 C CA . LYS B 1 21 ? 2.094 20.547 27.703 1 45.56 21 LYS B CA 1
ATOM 1488 C C . LYS B 1 21 ? 1.727 19.062 27.75 1 45.56 21 LYS B C 1
ATOM 1490 O O . LYS B 1 21 ? 2.123 18.359 28.672 1 45.56 21 LYS B O 1
ATOM 1495 N N . GLU B 1 22 ? 0.559 18.656 27.672 1 48.34 22 GLU B N 1
ATOM 1496 C CA . GLU B 1 22 ? 0.796 17.219 27.766 1 48.34 22 GLU B CA 1
ATOM 1497 C C . GLU B 1 22 ? 1.851 16.766 26.75 1 48.34 22 GLU B C 1
ATOM 1499 O O . GLU B 1 22 ? 1.673 16.922 25.547 1 48.34 22 GLU B O 1
ATOM 1504 N N . ASP B 1 23 ? 3.131 16.766 27.109 1 52.75 23 ASP B N 1
ATOM 1505 C CA . ASP B 1 23 ? 4.449 16.469 26.562 1 52.75 23 ASP B CA 1
ATOM 1506 C C . ASP B 1 23 ? 4.344 15.508 25.375 1 52.75 23 ASP B C 1
ATOM 1508 O O . ASP B 1 23 ? 5.082 15.633 24.391 1 52.75 23 ASP B O 1
ATOM 1512 N N . TRP B 1 24 ? 3.348 14.727 25.453 1 49.19 24 TRP B N 1
ATOM 1513 C CA . TRP B 1 24 ? 3.342 13.664 24.453 1 49.19 24 TRP B CA 1
ATOM 1514 C C . TRP B 1 24 ? 2.803 14.172 23.125 1 49.19 24 TRP B C 1
ATOM 1516 O O . TRP B 1 24 ? 3.205 13.695 22.062 1 49.19 24 TRP B O 1
ATOM 1526 N N . LYS B 1 25 ? 1.831 15.188 23.141 1 54.75 25 LYS B N 1
ATOM 1527 C CA . LYS B 1 25 ? 1.265 15.727 21.906 1 54.75 25 LYS B CA 1
ATOM 1528 C C . LYS B 1 25 ? 2.285 16.578 21.156 1 54.75 25 LYS B C 1
ATOM 1530 O O .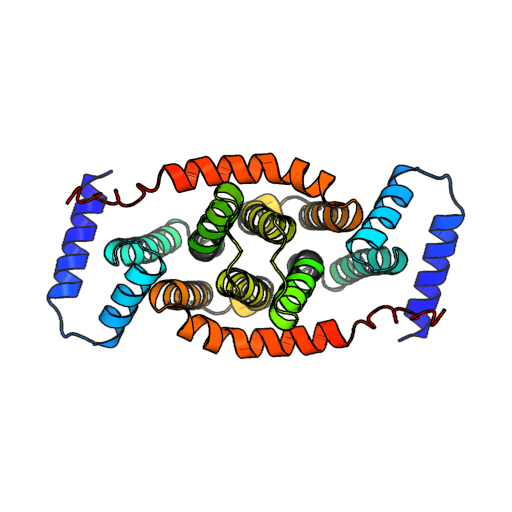 LYS B 1 25 ? 2.436 16.453 19.938 1 54.75 25 LYS B O 1
ATOM 1535 N N . GLU B 1 26 ? 2.893 17.375 21.922 1 56.81 26 GLU B N 1
ATOM 1536 C CA . GLU B 1 26 ? 3.91 18.234 21.312 1 56.81 26 GLU B CA 1
ATOM 1537 C C . GLU B 1 26 ? 5.031 17.391 20.703 1 56.81 26 GLU B C 1
ATOM 1539 O O . GLU B 1 26 ? 5.492 17.672 19.594 1 56.81 26 GLU B O 1
ATOM 1544 N N . LYS B 1 27 ? 5.391 16.516 21.453 1 53.72 27 LYS B N 1
ATOM 1545 C CA . LYS B 1 27 ? 6.465 15.633 21.016 1 53.72 27 LYS B CA 1
ATOM 1546 C C . LYS B 1 27 ? 6.055 14.852 19.766 1 53.72 27 LYS B C 1
ATOM 1548 O O .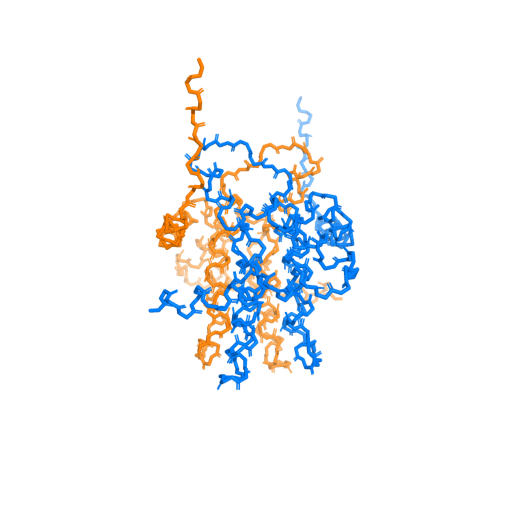 LYS B 1 27 ? 6.848 14.695 18.828 1 53.72 27 LYS B O 1
ATOM 1553 N N . THR B 1 28 ? 4.867 14.477 19.719 1 51.44 28 THR B N 1
ATOM 1554 C CA . THR B 1 28 ? 4.375 13.719 18.578 1 51.44 28 THR B CA 1
ATOM 1555 C C . THR B 1 28 ? 4.285 14.609 17.328 1 51.44 28 THR B C 1
ATOM 1557 O O . THR B 1 28 ? 4.672 14.203 16.234 1 51.44 28 THR B O 1
ATOM 1560 N N . PHE B 1 29 ? 3.824 15.867 17.594 1 60.53 29 PHE B N 1
ATOM 1561 C CA . PHE B 1 29 ? 3.678 16.781 16.469 1 60.53 29 PHE B CA 1
ATOM 1562 C C . PHE B 1 29 ? 5.039 17.25 15.969 1 60.53 29 PHE B C 1
ATOM 1564 O O . PHE B 1 29 ? 5.258 17.359 14.758 1 60.53 29 PHE B O 1
ATOM 1571 N N . THR B 1 30 ? 5.918 17.562 16.828 1 58.66 30 THR B N 1
ATOM 1572 C CA . THR B 1 30 ? 7.258 18 16.453 1 58.66 30 THR B CA 1
ATOM 1573 C C . THR B 1 30 ? 7.988 16.891 15.703 1 58.66 30 THR B C 1
ATOM 1575 O O . THR B 1 30 ? 8.672 17.156 14.711 1 58.66 30 THR B O 1
ATOM 1578 N N . GLN B 1 31 ? 7.785 15.82 16.172 1 49.12 31 GLN B N 1
ATOM 1579 C CA . GLN B 1 31 ? 8.414 14.664 15.555 1 49.12 31 GLN B CA 1
ATOM 1580 C C . GLN B 1 31 ? 7.812 14.383 14.18 1 49.12 31 GLN B C 1
ATOM 1582 O O . GLN B 1 31 ? 8.531 14.047 13.234 1 49.12 31 GLN B O 1
ATOM 1587 N N . ALA B 1 32 ? 6.594 14.523 14.062 1 52.16 32 ALA B N 1
ATOM 1588 C CA . ALA B 1 32 ? 5.914 14.359 12.781 1 52.16 32 ALA B CA 1
ATOM 1589 C C . ALA B 1 32 ? 6.371 15.422 11.773 1 52.16 32 ALA B C 1
ATOM 1591 O O . ALA B 1 32 ? 6.539 15.125 10.594 1 52.16 32 ALA B O 1
ATOM 1592 N N . GLU B 1 33 ? 6.578 16.625 12.25 1 57.56 33 GLU B N 1
ATOM 1593 C CA . GLU B 1 33 ? 7.086 17.719 11.422 1 57.56 33 GLU B CA 1
ATOM 1594 C C . GLU B 1 33 ? 8.477 17.391 10.883 1 57.56 33 GLU B C 1
ATOM 1596 O O . GLU B 1 33 ? 8.758 17.609 9.703 1 57.56 33 GLU B O 1
ATOM 1601 N N . LYS B 1 34 ? 9.203 16.922 11.648 1 53.5 34 LYS B N 1
ATOM 1602 C CA . LYS B 1 34 ? 10.586 16.641 11.297 1 53.5 34 LYS B CA 1
ATOM 1603 C C . LYS B 1 34 ? 10.672 15.5 10.289 1 53.5 34 LYS B C 1
ATOM 1605 O O . LYS B 1 34 ? 11.484 15.539 9.367 1 53.5 34 LYS B O 1
ATOM 1610 N N . PHE B 1 35 ? 9.852 14.578 10.586 1 43.94 35 PHE B N 1
ATOM 1611 C CA . PHE B 1 35 ? 9.883 13.398 9.727 1 43.94 35 PHE B CA 1
ATOM 1612 C C . PHE B 1 35 ? 9.227 13.688 8.383 1 43.94 35 PHE B C 1
ATOM 1614 O O . PHE B 1 35 ? 9.703 13.227 7.344 1 43.94 35 PHE B O 1
ATOM 1621 N N . SER B 1 36 ? 8.047 14.305 8.477 1 51.09 36 SER B N 1
ATOM 1622 C CA . SER B 1 36 ? 7.254 14.531 7.273 1 51.09 36 SER B CA 1
ATOM 1623 C C . SER B 1 36 ? 7.695 15.797 6.547 1 51.09 36 SER B C 1
ATOM 1625 O O . SER B 1 36 ? 7.391 15.984 5.367 1 51.09 36 SER B O 1
ATOM 1627 N N . GLY B 1 37 ? 8.562 16.609 7.281 1 51.41 37 GLY B N 1
ATOM 1628 C CA . GLY B 1 37 ? 8.938 17.953 6.828 1 51.41 37 GLY B CA 1
ATOM 1629 C C . GLY B 1 37 ? 7.754 18.891 6.688 1 51.41 37 GLY B C 1
ATOM 1630 O O . GLY B 1 37 ? 7.863 19.938 6.051 1 51.41 37 GLY B O 1
ATOM 1631 N N . VAL B 1 38 ? 6.699 18.297 7.16 1 55.41 38 VAL B N 1
ATOM 1632 C CA . VAL B 1 38 ? 5.5 19.125 7.109 1 55.41 38 VAL B CA 1
ATOM 1633 C C . VAL B 1 38 ? 5.23 19.734 8.484 1 55.41 38 VAL B C 1
ATOM 1635 O O . VAL B 1 38 ? 5.336 19.047 9.508 1 55.41 38 VAL B O 1
ATOM 1638 N N . PRO B 1 39 ? 5.008 20.969 8.633 1 56.28 39 PRO B N 1
ATOM 1639 C CA . PRO B 1 39 ? 4.758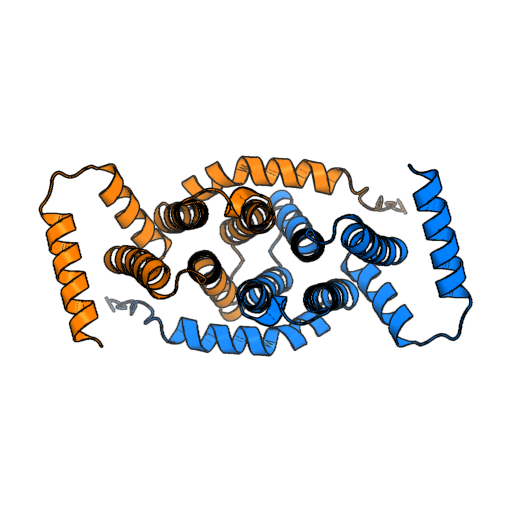 21.641 9.906 1 56.28 39 PRO B CA 1
ATOM 1640 C C . PRO B 1 39 ? 3.58 21.031 10.672 1 56.28 39 PRO B C 1
ATOM 1642 O O . PRO B 1 39 ? 2.607 20.594 10.062 1 56.28 39 PRO B O 1
ATOM 1645 N N . ARG B 1 40 ? 3.703 20.766 12.023 1 59.09 40 ARG B N 1
ATOM 1646 C CA . ARG B 1 40 ? 2.744 20.172 12.953 1 59.09 40 ARG B CA 1
ATOM 1647 C C . ARG B 1 40 ? 1.341 20.719 12.711 1 59.09 40 ARG B C 1
ATOM 1649 O O . ARG B 1 40 ? 0.356 19.984 12.828 1 59.09 40 ARG B O 1
ATOM 1656 N N . GLU B 1 41 ? 1.341 21.844 12.484 1 56.78 41 GLU B N 1
ATOM 1657 C CA . GLU B 1 41 ? 0.061 22.5 12.219 1 56.78 41 GLU B CA 1
ATOM 1658 C C . GLU B 1 41 ? -0.656 21.844 11.039 1 56.78 41 GLU B C 1
ATOM 1660 O O . GLU B 1 41 ? -1.879 21.688 11.055 1 56.78 41 GLU B O 1
ATOM 1665 N N . ARG B 1 42 ? 0.145 21.438 10.242 1 56.34 42 ARG B N 1
ATOM 1666 C CA . ARG B 1 42 ? -0.422 20.828 9.039 1 56.34 42 ARG B CA 1
ATOM 1667 C C . ARG B 1 42 ? -0.89 19.406 9.312 1 56.34 42 ARG B C 1
ATOM 1669 O O . ARG B 1 42 ? -1.933 18.984 8.812 1 56.34 42 ARG B O 1
ATOM 1676 N N . ILE B 1 43 ? -0.194 18.797 10.141 1 59.22 43 ILE B N 1
ATOM 1677 C CA . ILE B 1 43 ? -0.605 17.453 10.531 1 59.22 43 ILE B CA 1
ATOM 1678 C C . ILE B 1 43 ? -1.94 17.516 11.266 1 59.22 43 ILE B C 1
ATOM 1680 O O . ILE B 1 43 ? -2.852 16.734 10.984 1 59.22 43 ILE B O 1
ATOM 1684 N N . VAL B 1 44 ? -1.991 18.297 12.25 1 60.62 44 VAL B N 1
ATOM 1685 C CA . VAL B 1 44 ? -3.229 18.469 13 1 60.62 44 VAL B CA 1
ATOM 1686 C C . VAL B 1 44 ? -4.352 18.875 12.055 1 60.62 44 VAL B C 1
ATOM 1688 O O . VAL B 1 44 ? -5.469 18.375 12.148 1 60.62 44 VAL B O 1
ATOM 1691 N N . SER B 1 45 ? -3.979 19.719 11.227 1 59.56 45 SER B N 1
ATOM 1692 C CA . SER B 1 45 ? -5 20.188 10.289 1 59.56 45 SER B CA 1
ATOM 1693 C C . SER B 1 45 ? -5.512 19.031 9.422 1 59.56 45 SER B C 1
ATOM 1695 O O . SER B 1 45 ? -6.711 18.938 9.164 1 59.56 45 SER B O 1
ATOM 1697 N N . MET B 1 46 ? -4.617 18.188 9.164 1 58.41 46 MET B N 1
ATOM 1698 C CA . MET B 1 46 ? -5.031 17.078 8.312 1 58.41 46 MET B CA 1
ATOM 1699 C C . MET B 1 46 ? -5.926 16.109 9.086 1 58.41 46 MET B C 1
ATOM 1701 O O . MET B 1 46 ? -6.918 15.617 8.547 1 58.41 46 MET B O 1
ATOM 1705 N N . SER B 1 47 ? -5.586 15.828 10.32 1 60 47 SER B N 1
ATOM 1706 C CA . SER B 1 47 ? -6.406 14.953 11.148 1 60 47 SER B CA 1
ATOM 1707 C C . SER B 1 47 ? -7.789 15.555 11.391 1 60 47 SER B C 1
ATOM 1709 O O . SER B 1 47 ? -8.797 14.852 11.336 1 60 47 SER B O 1
ATOM 1711 N N . ILE B 1 48 ? -7.793 16.812 11.727 1 61.16 48 ILE B N 1
ATOM 1712 C CA . ILE B 1 48 ? -9.062 17.5 11.922 1 61.16 48 ILE B CA 1
ATOM 1713 C C . ILE B 1 48 ? -9.875 17.453 10.633 1 61.16 48 ILE B C 1
ATOM 1715 O O . ILE B 1 48 ? -11.086 17.234 10.664 1 61.16 48 ILE B O 1
ATOM 1719 N N . LEU B 1 49 ? -9.195 17.688 9.633 1 59.59 49 LEU B N 1
ATOM 1720 C CA . LEU B 1 49 ? -9.883 17.672 8.344 1 59.59 49 LEU B CA 1
ATOM 1721 C C . LEU B 1 49 ? -10.469 16.281 8.07 1 59.59 49 LEU B C 1
ATOM 1723 O O . LEU B 1 49 ? -11.609 16.172 7.621 1 59.59 49 LEU B O 1
ATOM 1727 N N . MET B 1 50 ? -9.742 15.312 8.406 1 61.62 50 MET B N 1
ATOM 1728 C CA . MET B 1 50 ? -10.242 13.953 8.234 1 61.62 50 MET B CA 1
ATOM 1729 C C . MET B 1 50 ? -11.477 13.719 9.102 1 61.62 50 MET B C 1
ATOM 1731 O O . MET B 1 50 ? -12.445 13.102 8.648 1 61.62 50 MET B O 1
ATOM 1735 N N . LEU B 1 51 ? -11.336 14.086 10.297 1 59.44 51 LEU B N 1
ATOM 1736 C CA . LEU B 1 51 ? -12.469 13.969 11.203 1 59.44 51 LEU B CA 1
ATOM 1737 C C . LEU B 1 51 ? -13.672 14.75 10.68 1 59.44 51 LEU B C 1
ATOM 1739 O O . LEU B 1 51 ? -14.805 14.258 10.719 1 59.44 51 LEU B O 1
ATOM 1743 N N . ALA B 1 52 ? -13.406 16 10.305 1 58.97 52 ALA B N 1
ATOM 1744 C CA . ALA B 1 52 ? -14.492 16.812 9.766 1 58.97 52 ALA B CA 1
ATOM 1745 C C . ALA B 1 52 ? -15.156 16.141 8.57 1 58.97 52 ALA B C 1
ATOM 1747 O O . ALA B 1 52 ? -16.391 16.094 8.477 1 58.97 52 ALA B O 1
ATOM 1748 N N . ILE B 1 53 ? -14.406 15.625 7.762 1 58.16 53 ILE B N 1
ATOM 1749 C CA . ILE B 1 53 ? -14.922 14.953 6.574 1 58.16 53 ILE B CA 1
ATOM 1750 C C . ILE B 1 53 ? -15.68 13.695 6.984 1 58.16 53 ILE B C 1
ATOM 1752 O O . ILE B 1 53 ? -16.734 13.375 6.414 1 58.16 53 ILE B O 1
ATOM 1756 N N . TYR B 1 54 ? -15.055 12.961 7.922 1 57.88 54 TYR B N 1
ATOM 1757 C CA . TYR B 1 54 ? -15.75 11.812 8.5 1 57.88 54 TYR B CA 1
ATOM 1758 C C . TYR B 1 54 ? -17.141 12.203 8.977 1 57.88 54 TYR B C 1
ATOM 1760 O O . TYR B 1 54 ? -18.109 11.492 8.711 1 57.88 54 TYR B O 1
ATOM 1768 N N . VAL B 1 55 ? -17.125 13.172 9.711 1 56.16 55 VAL B N 1
ATOM 1769 C CA . VAL B 1 55 ? -18.375 13.602 10.312 1 56.16 55 VAL B CA 1
ATOM 1770 C C . VAL B 1 55 ? -19.344 14.055 9.227 1 56.16 55 VAL B C 1
ATOM 1772 O O . VAL B 1 55 ? -20.547 13.766 9.297 1 56.16 55 VAL B O 1
ATOM 1775 N N . LEU B 1 56 ? -18.781 14.75 8.336 1 56.53 56 LEU B N 1
ATOM 1776 C CA . LEU B 1 56 ? -19.688 15.344 7.355 1 56.53 56 LEU B CA 1
ATOM 1777 C C . LEU B 1 56 ? -20.062 14.328 6.285 1 56.53 56 LEU B C 1
ATOM 1779 O O . LEU B 1 56 ? -21.203 14.305 5.828 1 56.53 56 LEU B O 1
ATOM 1783 N N . LEU B 1 57 ? -19.016 13.406 6.012 1 57.44 57 LEU B N 1
ATOM 1784 C CA . LEU B 1 57 ? -19.312 12.586 4.844 1 57.44 57 LEU B CA 1
ATOM 1785 C C . LEU B 1 57 ? -19.359 11.109 5.223 1 57.44 57 LEU B C 1
ATOM 1787 O O . LEU B 1 57 ? -19.812 10.273 4.43 1 57.44 57 LEU B O 1
ATOM 1791 N N . GLY B 1 58 ? -19.156 10.773 6.562 1 56.91 58 GLY B N 1
ATOM 1792 C CA . GLY B 1 58 ? -19.312 9.492 7.234 1 56.91 58 GLY B CA 1
ATOM 1793 C C . GLY B 1 58 ? -18.547 8.367 6.555 1 56.91 58 GLY B C 1
ATOM 1794 O O . GLY B 1 58 ? -17.953 7.523 7.223 1 56.91 58 GLY B O 1
ATOM 1795 N N . ASN B 1 59 ? -18.516 8.164 5.234 1 67.81 59 ASN B N 1
ATOM 1796 C CA . ASN B 1 59 ? -18.078 6.957 4.535 1 67.81 59 ASN B CA 1
ATOM 1797 C C . ASN B 1 59 ? -16.75 7.172 3.82 1 67.81 59 ASN B C 1
ATOM 1799 O O . ASN B 1 59 ? -16.344 6.355 2.99 1 67.81 59 ASN B O 1
ATOM 1803 N N . PHE B 1 60 ? -15.984 8.195 4.363 1 76.25 60 PHE B N 1
ATOM 1804 C CA . PHE B 1 60 ? -14.781 8.5 3.598 1 76.25 60 PHE B CA 1
ATOM 1805 C C . PHE B 1 60 ? -13.539 8.359 4.469 1 76.25 60 PHE B C 1
ATOM 1807 O O . PHE B 1 60 ? -12.43 8.688 4.031 1 76.25 60 PHE B O 1
ATOM 1814 N N . LEU B 1 61 ? -13.727 7.762 5.648 1 80.56 61 LEU B N 1
ATOM 1815 C CA . LEU B 1 61 ? -12.625 7.652 6.59 1 80.56 61 LEU B CA 1
ATOM 1816 C C . LEU B 1 61 ? -11.508 6.777 6.023 1 80.56 61 LEU B C 1
ATOM 1818 O O . LEU B 1 61 ? -10.328 7.129 6.109 1 80.56 61 LEU B O 1
ATOM 1822 N N . PRO B 1 62 ? -11.984 5.727 5.473 1 85.12 62 PRO B N 1
ATOM 1823 C CA . PRO B 1 62 ? -10.938 4.863 4.93 1 85.12 62 PRO B CA 1
ATOM 1824 C C . PRO B 1 62 ? -10.133 5.535 3.822 1 85.12 62 PRO B C 1
ATOM 1826 O O . PRO B 1 62 ? -8.914 5.355 3.742 1 85.12 62 PRO B O 1
ATOM 1829 N N . LEU B 1 63 ? -10.859 6.25 3.021 1 84.06 63 LEU B N 1
ATOM 1830 C CA . LEU B 1 63 ? -10.188 6.949 1.928 1 84.06 63 LEU B CA 1
ATOM 1831 C C . LEU B 1 63 ? -9.227 8 2.461 1 84.06 63 LEU B C 1
ATOM 1833 O O . LEU B 1 63 ? -8.078 8.078 2.02 1 84.06 63 LEU B O 1
ATOM 1837 N N . PHE B 1 64 ? -9.641 8.734 3.363 1 84 64 PHE B N 1
ATOM 1838 C CA . PHE B 1 64 ? -8.797 9.781 3.939 1 84 64 PHE B CA 1
ATOM 1839 C C . PHE B 1 64 ? -7.602 9.172 4.66 1 84 64 PHE B C 1
ATOM 1841 O O . PHE B 1 64 ? -6.48 9.672 4.547 1 84 64 PHE B O 1
ATOM 1848 N N . SER B 1 65 ? -7.883 8.133 5.441 1 86.94 65 SER B N 1
ATOM 1849 C CA . SER B 1 65 ? -6.793 7.445 6.125 1 86.94 65 SER B CA 1
ATOM 1850 C C . SER B 1 65 ? -5.742 6.949 5.133 1 86.94 65 SER B C 1
ATOM 1852 O O . SER B 1 65 ? -4.543 7.121 5.355 1 86.94 65 SER B O 1
ATOM 1854 N N . HIS B 1 66 ? -6.18 6.418 4.043 1 90.62 66 HIS B N 1
ATOM 1855 C CA . HIS B 1 66 ? -5.27 5.918 3.018 1 90.62 66 HIS B CA 1
ATOM 1856 C C . HIS B 1 66 ? -4.414 7.043 2.443 1 90.62 66 HIS B C 1
ATOM 1858 O O . HIS B 1 66 ? -3.189 6.918 2.367 1 90.62 66 HIS B O 1
ATOM 1864 N N . VAL B 1 67 ? -5.008 8.148 2.172 1 86.81 67 VAL B N 1
ATOM 1865 C CA . VAL B 1 67 ? -4.312 9.273 1.556 1 86.81 67 VAL B CA 1
ATOM 1866 C C . VAL B 1 67 ? -3.24 9.805 2.504 1 86.81 67 VAL B C 1
ATOM 1868 O O . VAL B 1 67 ? -2.096 10.023 2.098 1 86.81 67 VAL B O 1
ATOM 1871 N N . ILE B 1 68 ? -3.578 9.914 3.695 1 85.81 68 ILE B N 1
ATOM 1872 C CA . ILE B 1 68 ? -2.627 10.453 4.664 1 85.81 68 ILE B CA 1
ATOM 1873 C C . ILE B 1 68 ? -1.481 9.461 4.863 1 85.81 68 ILE B C 1
ATOM 1875 O O . ILE B 1 68 ? -0.316 9.852 4.934 1 85.81 68 ILE B O 1
ATOM 1879 N N . CYS B 1 69 ? -1.805 8.227 4.941 1 90.88 69 CYS B N 1
ATOM 1880 C CA . CYS B 1 69 ? -0.811 7.195 5.227 1 90.88 69 CYS B CA 1
ATOM 1881 C C . CYS B 1 69 ? 0.183 7.062 4.078 1 90.88 69 CYS B C 1
ATOM 1883 O O . CYS B 1 69 ? 1.357 6.762 4.301 1 90.88 69 CYS B O 1
ATOM 1885 N N . ILE B 1 70 ? -0.275 7.336 2.848 1 92.38 70 ILE B N 1
ATOM 1886 C CA . ILE B 1 70 ? 0.628 7.066 1.733 1 92.38 70 ILE B CA 1
ATOM 1887 C C . ILE B 1 70 ? 1.289 8.367 1.277 1 92.38 70 ILE B C 1
ATOM 1889 O O . ILE B 1 70 ? 2.193 8.344 0.44 1 92.38 70 ILE B O 1
ATOM 1893 N N . PHE B 1 71 ? 1.021 9.438 1.844 1 86.69 71 PHE B N 1
ATOM 1894 C CA . PHE B 1 71 ? 1.508 10.734 1.382 1 86.69 71 PHE B CA 1
ATOM 1895 C C . PHE B 1 71 ? 3.029 10.789 1.44 1 86.69 71 PHE B C 1
ATOM 1897 O O . PHE B 1 71 ? 3.686 11.055 0.432 1 86.69 71 PHE B O 1
ATOM 1904 N N . TRP B 1 72 ? 3.572 10.523 2.504 1 85.31 72 TRP B N 1
ATOM 1905 C CA . TRP B 1 72 ? 5.016 10.648 2.689 1 85.31 72 TRP B CA 1
ATOM 1906 C C . TRP B 1 72 ? 5.762 9.602 1.868 1 85.31 72 TRP B C 1
ATOM 1908 O O . TRP B 1 72 ? 6.703 9.93 1.143 1 85.31 72 TRP B O 1
ATOM 1918 N N . PRO B 1 73 ? 5.359 8.328 1.982 1 91.06 73 PRO B N 1
ATOM 1919 C CA . PRO B 1 73 ? 6.148 7.332 1.253 1 91.06 73 PRO B CA 1
ATOM 1920 C C . PRO B 1 73 ? 6.043 7.488 -0.262 1 91.06 73 PRO B C 1
ATOM 1922 O O . PRO B 1 73 ? 6.992 7.18 -0.987 1 91.06 73 PRO B O 1
ATOM 1925 N N . VAL B 1 74 ? 4.949 7.953 -0.761 1 91 74 VAL B N 1
ATOM 1926 C CA . VAL B 1 74 ? 4.828 8.195 -2.195 1 91 74 VAL B CA 1
ATOM 1927 C C . VAL B 1 74 ? 5.734 9.352 -2.607 1 91 74 VAL B C 1
ATOM 1929 O O . VAL B 1 74 ? 6.469 9.25 -3.594 1 91 74 VAL B O 1
ATOM 1932 N N . LYS B 1 75 ? 5.699 10.375 -1.834 1 87.25 75 LYS B N 1
ATOM 1933 C CA . LYS B 1 75 ? 6.551 11.523 -2.113 1 87.25 75 LYS B CA 1
ATOM 1934 C C . LYS B 1 75 ? 8.031 11.148 -2.053 1 87.25 75 LYS B C 1
ATOM 1936 O O . LYS B 1 75 ? 8.805 11.492 -2.947 1 87.25 75 LYS B O 1
ATOM 1941 N N . GLU B 1 76 ? 8.422 10.5 -1.021 1 87.06 76 GLU B N 1
ATOM 1942 C CA . GLU B 1 76 ? 9.812 10.102 -0.837 1 87.06 76 GLU B CA 1
ATOM 1943 C C . GLU B 1 76 ? 10.258 9.133 -1.929 1 87.06 76 GLU B C 1
ATOM 1945 O O . GLU B 1 76 ? 11.375 9.242 -2.439 1 87.06 76 GLU B O 1
ATOM 1950 N N . SER B 1 77 ? 9.43 8.156 -2.236 1 90.62 77 SER B N 1
ATOM 1951 C CA . SER B 1 77 ? 9.75 7.215 -3.303 1 90.62 77 SER B CA 1
ATOM 1952 C C . SER B 1 77 ? 9.922 7.93 -4.641 1 90.62 77 SER B C 1
ATOM 1954 O O . SER B 1 77 ? 10.836 7.613 -5.402 1 90.62 77 SER B O 1
ATOM 1956 N N . PHE B 1 78 ? 9.07 8.906 -4.887 1 89.31 78 PHE B N 1
ATOM 1957 C CA . PHE B 1 78 ? 9.133 9.68 -6.121 1 89.31 78 PHE B CA 1
ATOM 1958 C C . PHE B 1 78 ? 10.438 10.469 -6.191 1 89.31 78 PHE B C 1
ATOM 1960 O O . PHE B 1 78 ? 11.086 10.516 -7.242 1 89.31 78 PHE B O 1
ATOM 1967 N N . LYS B 1 79 ? 10.797 11.047 -5.121 1 86.81 79 LYS B N 1
ATOM 1968 C CA . LYS B 1 79 ? 12.047 11.805 -5.062 1 86.81 79 LYS B CA 1
ATOM 1969 C C . LYS B 1 79 ? 13.25 10.906 -5.336 1 86.81 79 LYS B C 1
ATOM 1971 O O . LYS B 1 79 ? 14.164 11.297 -6.062 1 86.81 79 LYS B O 1
ATOM 1976 N N . ILE B 1 80 ? 13.258 9.758 -4.766 1 87.06 80 ILE B N 1
ATOM 1977 C CA . ILE B 1 80 ? 14.352 8.812 -4.953 1 87.06 80 ILE B CA 1
ATOM 1978 C C . ILE B 1 80 ? 14.43 8.406 -6.422 1 87.06 80 ILE B C 1
ATOM 1980 O O . ILE B 1 80 ? 15.523 8.336 -6.992 1 87.06 80 ILE B O 1
ATOM 1984 N N . LEU B 1 81 ? 13.273 8.211 -7.004 1 86.25 81 LEU B N 1
ATOM 1985 C CA . LEU B 1 81 ? 13.227 7.805 -8.406 1 86.25 81 LEU B CA 1
ATOM 1986 C C . LEU B 1 81 ? 13.711 8.93 -9.312 1 86.25 81 LEU B C 1
ATOM 1988 O O . LEU B 1 81 ? 14.414 8.672 -10.297 1 86.25 81 LEU B O 1
ATOM 1992 N N . ARG B 1 82 ? 13.383 10.133 -9.016 1 84 82 ARG B N 1
ATOM 1993 C CA . ARG B 1 82 ? 13.727 11.281 -9.852 1 84 82 ARG B CA 1
ATOM 1994 C C . ARG B 1 82 ? 15.188 11.672 -9.672 1 84 82 ARG B C 1
ATOM 1996 O O . ARG B 1 82 ? 15.859 12.047 -10.633 1 84 82 ARG B O 1
ATOM 2003 N N . GLN B 1 83 ? 15.625 11.594 -8.438 1 81.31 83 GLN B N 1
ATOM 2004 C CA . GLN B 1 83 ? 16.984 12.031 -8.141 1 81.31 83 GLN B CA 1
ATOM 2005 C C . GLN B 1 83 ? 17.984 10.883 -8.289 1 81.31 83 GLN B C 1
ATOM 2007 O O . GLN B 1 83 ? 19.188 11.07 -8.141 1 81.31 83 GLN B O 1
ATOM 2012 N N . GLN B 1 84 ? 17.484 9.766 -8.648 1 73.75 84 GLN B N 1
ATOM 2013 C CA . GLN B 1 84 ? 18.344 8.586 -8.812 1 73.75 84 GLN B CA 1
ATOM 2014 C C . GLN B 1 84 ? 19.219 8.367 -7.59 1 73.75 84 GLN B C 1
ATOM 2016 O O . GLN B 1 84 ? 20.422 8.156 -7.719 1 73.75 84 GLN B O 1
ATOM 2021 N N . GLN B 1 85 ? 18.578 8.617 -6.434 1 73.06 85 GLN B N 1
ATOM 2022 C CA . GLN B 1 85 ? 19.266 8.352 -5.176 1 73.06 85 GLN B CA 1
ATOM 2023 C C . GLN B 1 85 ? 19.062 6.906 -4.73 1 73.06 85 GLN B C 1
ATOM 2025 O O . GLN B 1 85 ? 18.156 6.227 -5.215 1 73.06 85 GLN B O 1
ATOM 2030 N N . ASN B 1 86 ? 19.984 6.5 -3.918 1 70.81 86 ASN B N 1
ATOM 2031 C CA . ASN B 1 86 ? 19.812 5.164 -3.357 1 70.81 86 ASN B CA 1
ATOM 2032 C C . ASN B 1 86 ? 18.625 5.105 -2.4 1 70.81 86 ASN B C 1
ATOM 2034 O O . ASN B 1 86 ? 18.453 5.984 -1.553 1 70.81 86 ASN B O 1
ATOM 2038 N N . PRO B 1 87 ? 17.734 4.211 -2.744 1 66.5 87 PRO B N 1
ATOM 2039 C CA . PRO B 1 87 ? 16.625 4.082 -1.803 1 66.5 87 PRO B CA 1
ATOM 2040 C C . PRO B 1 87 ? 17.078 3.762 -0.383 1 66.5 87 PRO B C 1
ATOM 2042 O O . PRO B 1 87 ? 18.031 2.994 -0.196 1 66.5 87 PRO B O 1
ATOM 2045 N N . SER B 1 88 ? 16.516 4.473 0.511 1 73.12 88 SER B N 1
ATOM 2046 C CA . SER B 1 88 ? 16.828 4.176 1.904 1 73.12 88 SER B CA 1
ATOM 2047 C C . SER B 1 88 ? 16.078 2.936 2.387 1 73.12 88 SER B C 1
ATOM 2049 O O . SER B 1 88 ? 15 2.621 1.885 1 73.12 88 SER B O 1
ATOM 2051 N N . ASP B 1 89 ? 16.656 2.223 3.26 1 81.12 89 ASP B N 1
ATOM 2052 C CA . ASP B 1 89 ? 16.047 1.085 3.928 1 81.12 89 ASP B CA 1
ATOM 2053 C C . ASP B 1 89 ? 14.734 1.494 4.613 1 81.12 89 ASP B C 1
ATOM 2055 O O . ASP B 1 89 ? 13.797 0.702 4.691 1 81.12 89 ASP B O 1
ATOM 2059 N N . ASN B 1 90 ? 14.711 2.766 4.867 1 86.25 90 ASN B N 1
ATOM 2060 C CA . ASN B 1 90 ? 13.57 3.248 5.641 1 86.25 90 ASN B CA 1
ATOM 2061 C C . ASN B 1 90 ? 12.289 3.254 4.805 1 86.25 90 ASN B C 1
ATOM 2063 O O . ASN B 1 90 ? 11.219 2.908 5.305 1 86.25 90 ASN B O 1
ATOM 2067 N N . ILE B 1 91 ? 12.516 3.594 3.529 1 89.5 91 ILE B N 1
ATOM 2068 C CA . ILE B 1 91 ? 11.328 3.723 2.686 1 89.5 91 ILE B CA 1
ATOM 2069 C C . ILE B 1 91 ? 10.742 2.342 2.41 1 89.5 91 ILE B C 1
ATOM 2071 O O . ILE B 1 91 ? 9.516 2.172 2.41 1 89.5 91 ILE B O 1
ATOM 2075 N N . LEU B 1 92 ? 11.594 1.348 2.271 1 91.81 92 LEU B N 1
ATOM 2076 C CA . LEU B 1 92 ? 11.117 -0.01 2.031 1 91.81 92 LEU B CA 1
ATOM 2077 C C . LEU B 1 92 ? 10.492 -0.599 3.291 1 91.81 92 LEU B C 1
ATOM 2079 O O . LEU B 1 92 ? 9.492 -1.321 3.217 1 91.81 92 LEU B O 1
ATOM 2083 N N . LEU B 1 93 ? 11.102 -0.288 4.367 1 91.38 93 LEU B N 1
ATOM 2084 C CA . LEU B 1 93 ? 10.539 -0.728 5.641 1 91.38 93 LEU B CA 1
ATOM 2085 C C . LEU B 1 93 ? 9.148 -0.147 5.852 1 91.38 93 LEU B C 1
ATOM 2087 O O . LEU B 1 93 ? 8.242 -0.842 6.328 1 91.38 93 LEU B O 1
ATOM 2091 N N . TYR B 1 94 ? 8.992 1.085 5.566 1 93.12 94 TYR B N 1
ATOM 2092 C CA . TYR B 1 94 ? 7.691 1.743 5.664 1 93.12 94 TYR B CA 1
ATOM 2093 C C . TYR B 1 94 ? 6.652 1.032 4.809 1 93.12 94 TYR B C 1
ATOM 2095 O O . TYR B 1 94 ? 5.539 0.764 5.266 1 93.12 94 TYR B O 1
ATOM 2103 N N . TRP B 1 95 ? 7.023 0.728 3.557 1 94.5 95 TRP B N 1
ATOM 2104 C CA . TRP B 1 95 ? 6.09 0.094 2.633 1 94.5 95 TRP B CA 1
ATOM 2105 C C . TRP B 1 95 ? 5.688 -1.291 3.127 1 94.5 95 TRP B C 1
ATOM 2107 O O . TRP B 1 95 ? 4.527 -1.688 3.008 1 94.5 95 TRP B O 1
ATOM 2117 N N . ILE B 1 96 ? 6.648 -2.051 3.662 1 93.88 96 ILE B N 1
ATOM 2118 C CA . ILE B 1 96 ? 6.336 -3.373 4.191 1 93.88 96 ILE B CA 1
ATOM 2119 C C . ILE B 1 96 ? 5.352 -3.244 5.355 1 93.88 96 ILE B C 1
ATOM 2121 O O . ILE B 1 96 ? 4.348 -3.955 5.406 1 93.88 96 ILE B O 1
ATOM 2125 N N . LEU B 1 97 ? 5.625 -2.336 6.234 1 94.12 97 LEU B N 1
ATOM 2126 C CA . LEU B 1 97 ? 4.746 -2.109 7.379 1 94.12 97 LEU B CA 1
ATOM 2127 C C . LEU B 1 97 ? 3.348 -1.71 6.922 1 94.12 97 LEU B C 1
ATOM 2129 O O . LEU B 1 97 ? 2.352 -2.236 7.422 1 94.12 97 LEU B O 1
ATOM 2133 N N . TYR B 1 98 ? 3.289 -0.789 6.004 1 95.94 98 TYR B N 1
ATOM 2134 C CA . TYR B 1 98 ? 2.016 -0.317 5.473 1 95.94 98 TYR B CA 1
ATOM 2135 C C . TYR B 1 98 ? 1.221 -1.467 4.863 1 95.94 98 TYR B C 1
ATOM 2137 O O . TYR B 1 98 ? 0.008 -1.565 5.066 1 95.94 98 TYR B O 1
ATOM 2145 N N . ALA B 1 99 ? 1.895 -2.268 4.094 1 95.06 99 ALA B N 1
ATOM 2146 C CA . ALA B 1 99 ? 1.241 -3.4 3.443 1 95.06 99 ALA B CA 1
ATOM 2147 C C . ALA B 1 99 ? 0.657 -4.363 4.473 1 95.06 99 ALA B C 1
ATOM 2149 O O . ALA B 1 99 ? -0.473 -4.836 4.32 1 95.06 99 ALA B O 1
ATOM 2150 N N . ILE B 1 100 ? 1.349 -4.633 5.512 1 92.19 100 ILE B N 1
ATOM 2151 C CA . ILE B 1 100 ? 0.93 -5.59 6.527 1 92.19 100 ILE B CA 1
ATOM 2152 C C . ILE B 1 100 ? -0.198 -4.996 7.367 1 92.19 100 ILE B C 1
ATOM 2154 O O . ILE B 1 100 ? -1.196 -5.664 7.641 1 92.19 100 ILE B O 1
ATOM 2158 N N . VAL B 1 101 ? -0.062 -3.729 7.801 1 92.56 101 VAL B N 1
ATOM 2159 C CA . VAL B 1 101 ? -1.1 -3.062 8.578 1 92.56 101 VAL B CA 1
ATOM 2160 C C . VAL B 1 101 ? -2.381 -2.959 7.758 1 92.56 101 VAL B C 1
ATOM 2162 O O . VAL B 1 101 ? -3.484 -3.088 8.297 1 92.56 101 VAL B O 1
ATOM 2165 N N . SER B 1 102 ? -2.219 -2.785 6.383 1 93.06 102 SER B N 1
ATOM 2166 C CA . SER B 1 102 ? -3.369 -2.605 5.504 1 93.06 102 SER B CA 1
ATOM 2167 C C . SER B 1 102 ? -4.16 -3.902 5.355 1 93.06 102 SER B C 1
ATOM 2169 O O . SER B 1 102 ? -5.301 -3.889 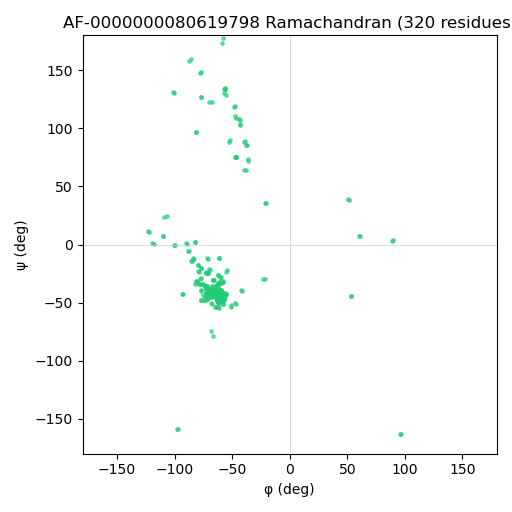4.887 1 93.06 102 SER B O 1
ATOM 2171 N N . LEU B 1 103 ? -3.689 -5.004 5.758 1 88.12 103 LEU B N 1
ATOM 2172 C CA . LEU B 1 103 ? -4.453 -6.246 5.805 1 88.12 103 LEU B CA 1
ATOM 2173 C C . LEU B 1 103 ? -5.672 -6.102 6.715 1 88.12 103 LEU B C 1
ATOM 2175 O O . LEU B 1 103 ? -6.723 -6.684 6.445 1 88.12 103 LEU B O 1
ATOM 2179 N N . PHE B 1 104 ? -5.559 -5.246 7.66 1 88 104 PHE B N 1
ATOM 2180 C CA . PHE B 1 104 ? -6.613 -5.09 8.656 1 88 104 PHE B CA 1
ATOM 2181 C C . PHE B 1 104 ? -7.754 -4.238 8.109 1 88 104 PHE B C 1
ATOM 2183 O O . PHE B 1 104 ? -8.859 -4.25 8.648 1 88 104 PHE B O 1
ATOM 2190 N N . ASP B 1 105 ? -7.383 -3.51 7 1 87.06 105 ASP B N 1
ATOM 2191 C CA . ASP B 1 105 ? -8.438 -2.74 6.355 1 87.06 105 ASP B CA 1
ATOM 2192 C C . ASP B 1 105 ? -9.547 -3.656 5.828 1 87.06 105 ASP B C 1
ATOM 2194 O O . ASP B 1 105 ? -10.695 -3.234 5.691 1 87.06 105 ASP B O 1
ATOM 2198 N N . PHE B 1 106 ? -9.211 -4.84 5.543 1 81.69 106 PHE B N 1
ATOM 2199 C CA . PHE B 1 106 ? -10.125 -5.758 4.879 1 81.69 106 PHE B CA 1
ATOM 2200 C C . PHE B 1 106 ? -10.578 -6.859 5.832 1 81.69 106 PHE B C 1
ATOM 2202 O O . PHE B 1 106 ? -11.227 -7.82 5.418 1 81.69 106 PHE B O 1
ATOM 2209 N N . SER B 1 107 ? -10.203 -6.691 7.031 1 75.75 107 SER B N 1
ATOM 2210 C CA . SER B 1 107 ? -10.625 -7.605 8.086 1 75.75 107 SER B CA 1
ATOM 2211 C C . SER B 1 107 ? -11.82 -7.047 8.852 1 75.75 107 SER B C 1
ATOM 2213 O O . SER B 1 107 ? -12.594 -6.246 8.32 1 75.75 107 SER B O 1
ATOM 2215 N N . ALA B 1 108 ? -12.039 -7.523 10.047 1 67.06 108 ALA B N 1
ATOM 2216 C CA . ALA B 1 108 ? -13.156 -7.082 10.883 1 67.06 108 ALA B CA 1
ATOM 2217 C C . ALA B 1 108 ? -12.812 -5.781 11.602 1 67.06 108 ALA B C 1
ATOM 2219 O O . ALA B 1 108 ? -13.68 -5.168 12.234 1 67.06 108 ALA B O 1
ATOM 2220 N N . LEU B 1 109 ? -11.711 -5.301 11.344 1 68.19 109 LEU B N 1
ATOM 2221 C CA . LEU B 1 109 ? -11.234 -4.18 12.156 1 68.19 109 LEU B CA 1
ATOM 2222 C C . LEU B 1 109 ? -11.945 -2.889 11.758 1 68.19 109 LEU B C 1
ATOM 2224 O O . LEU B 1 109 ? -12.242 -2.055 12.617 1 68.19 109 LEU B O 1
ATOM 2228 N N . PRO B 1 110 ? -12.234 -2.814 10.484 1 67.94 110 PRO B N 1
ATOM 2229 C CA . PRO B 1 110 ? -12.961 -1.58 10.18 1 67.94 110 PRO B CA 1
ATOM 2230 C C . PRO B 1 110 ? -14.305 -1.485 10.906 1 67.94 110 PRO B C 1
ATOM 2232 O O . PRO B 1 110 ? -14.875 -0.398 11.008 1 67.94 110 PRO B O 1
ATOM 2235 N N . GLY B 1 111 ? -14.633 -2.574 11.438 1 70.19 111 GLY B N 1
ATOM 2236 C CA . GLY B 1 111 ? -15.828 -2.543 12.266 1 70.19 111 GLY B CA 1
ATOM 2237 C C . GLY B 1 111 ? -15.578 -1.932 13.633 1 70.19 111 GLY B C 1
ATOM 2238 O O . GLY B 1 111 ? -16.531 -1.546 14.328 1 70.19 111 GLY B O 1
ATOM 2239 N N . VAL B 1 112 ? -14.352 -1.871 14.109 1 70.62 112 VAL B N 1
ATOM 2240 C CA . VAL B 1 112 ? -13.969 -1.274 15.383 1 70.62 112 VAL B CA 1
ATOM 2241 C C . VAL B 1 112 ? -13.953 0.247 15.258 1 70.62 112 VAL B C 1
ATOM 2243 O O . VAL B 1 112 ? -13.359 0.791 14.328 1 70.62 112 VAL B O 1
ATOM 2246 N N . PRO B 1 113 ? -14.695 0.86 16.203 1 74 113 PRO B N 1
ATOM 2247 C CA . PRO B 1 113 ? -14.672 2.324 16.172 1 74 113 PRO B CA 1
ATOM 2248 C C . PRO B 1 113 ? -13.258 2.893 16.281 1 74 113 PRO B C 1
ATOM 2250 O O . PRO B 1 113 ? -12.406 2.324 16.969 1 74 113 PRO B O 1
ATOM 2253 N N . PHE B 1 114 ? -12.797 3.738 15.539 1 77.5 114 PHE B N 1
ATOM 2254 C CA . PHE B 1 114 ? -11.57 4.527 15.586 1 77.5 114 PHE B CA 1
ATOM 2255 C C . PHE B 1 114 ? -10.43 3.795 14.891 1 77.5 114 PHE B C 1
ATOM 2257 O O . PHE B 1 114 ? -9.273 4.211 14.984 1 77.5 114 PHE B O 1
ATOM 2264 N N . TYR B 1 115 ? -10.656 2.689 14.336 1 84.75 115 TYR B N 1
ATOM 2265 C CA . TYR B 1 115 ? -9.617 1.935 13.648 1 84.75 115 TYR B CA 1
ATOM 2266 C C . TYR B 1 115 ? -8.812 2.836 12.719 1 84.75 115 TYR B C 1
ATOM 2268 O O . TYR B 1 115 ? -7.582 2.852 12.766 1 84.75 115 TYR B O 1
ATOM 2276 N N . TYR B 1 116 ? -9.492 3.572 11.891 1 84.38 116 TYR B N 1
ATOM 2277 C CA . TYR B 1 116 ? -8.805 4.375 10.883 1 84.38 116 TYR B CA 1
ATOM 2278 C C . TYR B 1 116 ? -8.07 5.547 11.531 1 84.38 116 TYR B C 1
ATOM 2280 O O . TYR B 1 116 ? -7.051 6.012 11.016 1 84.38 116 TYR B O 1
ATOM 2288 N N . PHE B 1 117 ? -8.594 5.887 12.688 1 80.75 117 PHE B N 1
ATOM 2289 C CA . PHE B 1 117 ? -7.875 6.91 13.438 1 80.75 117 PHE B CA 1
ATOM 2290 C C . PHE B 1 117 ? -6.578 6.352 14.008 1 80.75 117 PHE B C 1
ATOM 2292 O O . PHE B 1 117 ? -5.543 7.02 13.977 1 80.75 117 PHE B O 1
ATOM 2299 N N . ALA B 1 118 ? -6.707 5.219 14.539 1 83.81 118 ALA B N 1
ATOM 2300 C CA . ALA B 1 118 ? -5.523 4.574 15.109 1 83.81 118 ALA B CA 1
ATOM 2301 C C . ALA B 1 118 ? -4.48 4.293 14.031 1 83.81 118 ALA B C 1
ATOM 2303 O O . ALA B 1 118 ? -3.291 4.555 14.227 1 83.81 118 ALA B O 1
ATOM 2304 N N . LYS B 1 119 ? -4.914 3.82 12.906 1 89.12 119 LYS B N 1
ATOM 2305 C CA . LYS B 1 119 ? -4.02 3.533 11.789 1 89.12 119 LYS B CA 1
ATOM 2306 C C . LYS B 1 119 ? -3.318 4.801 11.305 1 89.12 119 LYS B C 1
ATOM 2308 O O . LYS B 1 119 ? -2.098 4.816 11.148 1 89.12 119 LYS B O 1
ATOM 2313 N N . THR B 1 120 ? -4.125 5.742 11.102 1 87.62 120 THR B N 1
ATOM 2314 C CA . THR B 1 120 ? -3.576 7.016 10.648 1 87.62 120 THR B CA 1
ATOM 2315 C C . THR B 1 120 ? -2.617 7.59 11.688 1 87.62 120 THR B C 1
ATOM 2317 O O . THR B 1 120 ? -1.543 8.086 11.344 1 87.62 120 THR B O 1
ATOM 2320 N N . GLY B 1 121 ? -3.012 7.5 12.945 1 83.69 121 GLY B N 1
ATOM 2321 C CA . GLY B 1 121 ? -2.143 7.961 14.023 1 83.69 121 GLY B CA 1
ATOM 2322 C C . GLY B 1 121 ? -0.816 7.227 14.07 1 83.69 121 GLY B C 1
ATOM 2323 O O . GLY B 1 121 ? 0.227 7.836 14.32 1 83.69 121 GLY B O 1
ATOM 2324 N N . LEU B 1 122 ? -0.864 5.988 13.852 1 86 122 LEU B N 1
ATOM 2325 C CA . LEU B 1 122 ? 0.343 5.172 13.828 1 86 122 LEU B CA 1
ATOM 2326 C C . LEU B 1 122 ? 1.308 5.648 12.75 1 86 122 LEU B C 1
ATOM 2328 O O . LEU B 1 122 ? 2.48 5.906 13.031 1 86 122 LEU B O 1
ATOM 2332 N N . PHE B 1 123 ? 0.879 5.875 11.547 1 90 123 PHE B N 1
ATOM 2333 C CA . PHE B 1 123 ? 1.76 6.215 10.438 1 90 123 PHE B CA 1
ATOM 2334 C C . PHE B 1 123 ? 2.182 7.676 10.508 1 90 123 PHE B C 1
ATOM 2336 O O . PHE B 1 123 ? 3.291 8.031 10.102 1 90 123 PHE B O 1
ATOM 2343 N N . LEU B 1 124 ? 1.319 8.453 11.062 1 83.31 124 LEU B N 1
ATOM 2344 C CA . LEU B 1 124 ? 1.729 9.836 11.297 1 83.31 124 LEU B CA 1
ATOM 2345 C C . LEU B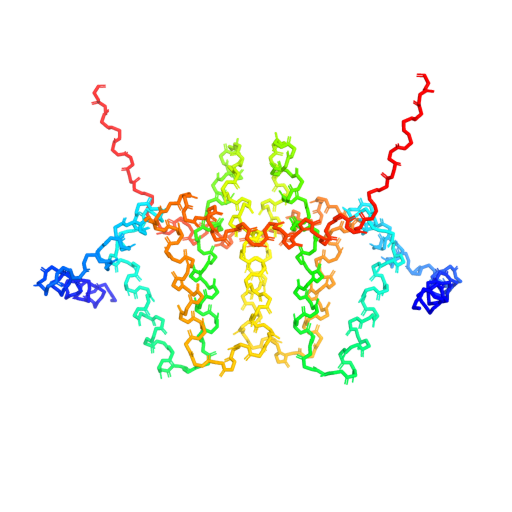 1 124 ? 2.838 9.898 12.344 1 83.31 124 LEU B C 1
ATOM 2347 O O . LEU B 1 124 ? 3.781 10.68 12.203 1 83.31 124 LEU B O 1
ATOM 2351 N N . SER B 1 125 ? 2.639 9.086 13.398 1 80 125 SER B N 1
ATOM 2352 C CA . SER B 1 125 ? 3.654 9.055 14.445 1 80 125 SER B CA 1
ATOM 2353 C C . SER B 1 125 ? 4.996 8.578 13.898 1 80 125 SER B C 1
ATOM 2355 O O . SER B 1 125 ? 6.051 9.07 14.312 1 80 125 SER B O 1
ATOM 2357 N N . ILE B 1 126 ? 5.02 7.711 12.93 1 83.06 126 ILE B N 1
ATOM 2358 C CA . ILE B 1 126 ? 6.223 7.16 12.312 1 83.06 126 ILE B CA 1
ATOM 2359 C C . ILE B 1 126 ? 6.891 8.227 11.445 1 83.06 126 ILE B C 1
ATOM 2361 O O . ILE B 1 126 ? 8.109 8.406 11.508 1 83.06 126 ILE B O 1
ATOM 2365 N N . THR B 1 127 ? 6.098 8.883 10.633 1 81.31 127 THR B N 1
ATOM 2366 C CA . THR B 1 127 ? 6.641 9.875 9.711 1 81.31 127 THR B CA 1
ATOM 2367 C C . THR B 1 127 ? 7.137 11.102 10.469 1 81.31 127 THR B C 1
ATOM 2369 O O . THR B 1 127 ? 8.078 11.773 10.031 1 81.31 127 THR B O 1
ATOM 2372 N N . THR B 1 128 ? 6.605 11.258 11.68 1 72.81 128 THR B N 1
ATOM 2373 C CA . THR B 1 128 ? 6.973 12.438 12.461 1 72.81 128 THR B CA 1
ATOM 2374 C C . THR B 1 128 ? 8.156 12.133 13.375 1 72.81 128 THR B C 1
ATOM 2376 O O . THR B 1 128 ? 9.016 12.992 13.594 1 72.81 128 THR B O 1
ATOM 2379 N N . ASN B 1 129 ? 8.117 10.984 14 1 68.38 129 ASN B N 1
ATOM 2380 C CA . ASN B 1 129 ? 9.117 10.664 15.016 1 68.38 129 ASN B CA 1
ATOM 2381 C C . ASN B 1 129 ? 10.352 10.016 14.406 1 68.38 129 ASN B C 1
ATOM 2383 O O . ASN B 1 129 ? 11.352 9.805 15.094 1 68.38 129 ASN B O 1
ATOM 2387 N N . GLY B 1 130 ? 10.336 9.742 13.172 1 69.81 130 GLY B N 1
ATOM 2388 C CA . GLY B 1 130 ? 11.562 9.344 12.492 1 69.81 130 GLY B CA 1
ATOM 2389 C C . GLY B 1 130 ? 11.711 7.84 12.383 1 69.81 130 GLY B C 1
ATOM 2390 O O . GLY B 1 130 ? 10.758 7.094 12.602 1 69.81 130 GLY B O 1
ATOM 2391 N N . ILE B 1 131 ? 12.93 7.453 12.109 1 70 131 ILE B N 1
ATOM 2392 C CA . ILE B 1 131 ? 13.352 6.121 11.688 1 70 131 ILE B CA 1
ATOM 2393 C C . ILE B 1 131 ? 13.273 5.152 12.867 1 70 131 ILE B C 1
ATOM 2395 O O . ILE B 1 131 ? 12.977 3.969 12.68 1 70 131 ILE B O 1
ATOM 2399 N N . ASP B 1 132 ? 13.352 5.652 14.055 1 77.06 132 ASP B N 1
ATOM 2400 C CA . ASP B 1 132 ? 13.367 4.758 15.203 1 77.06 132 ASP B CA 1
ATOM 2401 C C . ASP B 1 132 ? 11.992 4.141 15.445 1 77.06 132 ASP B C 1
ATOM 2403 O O . ASP B 1 132 ? 11.875 2.939 15.695 1 77.06 132 ASP B O 1
ATOM 2407 N N . LYS B 1 133 ? 11 4.895 15.352 1 78.44 133 LYS B N 1
ATOM 2408 C CA . LYS B 1 133 ? 9.641 4.387 15.523 1 78.44 133 LYS B CA 1
ATOM 2409 C C . LYS B 1 133 ? 9.258 3.439 14.391 1 78.44 133 LYS B C 1
ATOM 2411 O O . LYS B 1 133 ? 8.57 2.441 14.609 1 78.44 133 LYS B O 1
ATOM 2416 N N . LEU B 1 134 ? 9.758 3.805 13.266 1 85.56 134 LEU B N 1
ATOM 2417 C CA . LEU B 1 134 ? 9.508 2.938 12.125 1 85.56 134 LEU B CA 1
ATOM 2418 C C . LEU B 1 134 ? 10.07 1.541 12.367 1 85.56 134 LEU B C 1
ATOM 2420 O O . LEU B 1 134 ? 9.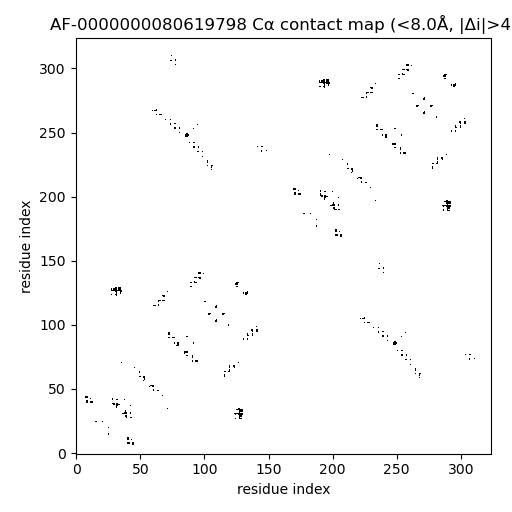375 0.543 12.148 1 85.56 134 LEU B O 1
ATOM 2424 N N . LYS B 1 135 ? 11.266 1.493 12.852 1 84.94 135 LYS B N 1
ATOM 2425 C CA . LYS B 1 135 ? 11.914 0.209 13.102 1 84.94 135 LYS B CA 1
ATOM 2426 C C . LYS B 1 135 ? 11.18 -0.573 14.195 1 84.94 135 LYS B C 1
ATOM 2428 O O . LYS B 1 135 ? 10.992 -1.785 14.07 1 84.94 135 LYS B O 1
ATOM 2433 N N . GLU B 1 136 ? 10.773 0.117 15.195 1 85.12 136 GLU B N 1
ATOM 2434 C CA . GLU B 1 136 ? 10.062 -0.514 16.312 1 85.12 136 GLU B CA 1
ATOM 2435 C C . GLU B 1 136 ? 8.758 -1.141 15.836 1 85.12 136 GLU B C 1
ATOM 2437 O O . GLU B 1 136 ? 8.461 -2.293 16.172 1 85.12 136 GLU B O 1
ATOM 2442 N N . TRP B 1 137 ? 8.016 -0.438 15.062 1 85.38 137 TRP B N 1
ATOM 2443 C CA . TRP B 1 137 ? 6.691 -0.887 14.641 1 85.38 137 TRP B CA 1
ATOM 2444 C C . TRP B 1 137 ? 6.793 -1.913 13.523 1 85.38 137 TRP B C 1
ATOM 2446 O O . TRP B 1 137 ? 5.883 -2.725 13.328 1 85.38 137 TRP B O 1
ATOM 2456 N N . SER B 1 138 ? 7.914 -1.863 12.812 1 89.31 138 SER B N 1
ATOM 2457 C CA . SER B 1 138 ? 8.047 -2.734 11.648 1 89.31 138 SER B CA 1
ATOM 2458 C C . SER B 1 138 ? 8.547 -4.117 12.055 1 89.31 138 SER B C 1
ATOM 2460 O O . SER B 1 138 ? 8.469 -5.062 11.266 1 89.31 138 SER B O 1
ATOM 2462 N N . GLU B 1 139 ? 9.047 -4.277 13.234 1 88 139 GLU B N 1
ATOM 2463 C CA . GLU B 1 139 ? 9.648 -5.535 13.664 1 88 139 GLU B CA 1
ATOM 2464 C C . GLU B 1 139 ? 8.648 -6.688 13.547 1 88 139 GLU B C 1
ATOM 2466 O O . GLU B 1 139 ? 8.961 -7.727 12.953 1 88 139 GLU B O 1
ATOM 2471 N N . PRO B 1 140 ? 7.441 -6.504 14.125 1 86 140 PRO B N 1
ATOM 2472 C CA . PRO B 1 140 ? 6.484 -7.602 13.961 1 86 140 PRO B CA 1
ATOM 2473 C C . PRO B 1 140 ? 6.145 -7.875 12.5 1 86 140 PRO B C 1
ATOM 2475 O O . PRO B 1 140 ? 5.961 -9.031 12.109 1 86 140 PRO B O 1
ATOM 2478 N N . ALA B 1 141 ? 6.027 -6.855 11.773 1 87.62 141 ALA B N 1
ATOM 2479 C CA . ALA B 1 141 ? 5.723 -7 10.352 1 87.62 141 ALA B CA 1
ATOM 2480 C C . ALA B 1 141 ? 6.84 -7.738 9.617 1 87.62 141 ALA B C 1
ATOM 2482 O O . ALA B 1 141 ? 6.574 -8.57 8.75 1 87.62 141 ALA B O 1
ATOM 2483 N N . LEU B 1 142 ? 8.094 -7.461 9.969 1 88.06 142 LEU B N 1
ATOM 2484 C CA . LEU B 1 142 ? 9.242 -8.117 9.359 1 88.06 142 LEU B CA 1
ATOM 2485 C C . LEU B 1 142 ? 9.281 -9.594 9.734 1 88.06 142 LEU B C 1
ATOM 2487 O O . LEU B 1 142 ? 9.594 -10.445 8.891 1 88.06 142 LEU B O 1
ATOM 2491 N N . LYS B 1 143 ? 8.961 -9.836 10.969 1 85.25 143 LYS B N 1
ATOM 2492 C CA . LYS B 1 143 ? 8.922 -11.227 11.414 1 85.25 143 LYS B CA 1
ATOM 2493 C C . LYS B 1 143 ? 7.852 -12.016 10.664 1 85.25 143 LYS B C 1
ATOM 2495 O O . LYS B 1 143 ? 8.078 -13.156 10.258 1 85.25 143 LYS B O 1
ATOM 2500 N N . PHE B 1 144 ? 6.734 -11.367 10.531 1 84.81 144 PHE B N 1
ATOM 2501 C CA . PHE B 1 144 ? 5.648 -11.977 9.773 1 84.81 144 PHE B CA 1
ATOM 2502 C C . PHE B 1 144 ? 6.074 -12.242 8.336 1 84.81 144 PHE B C 1
ATOM 2504 O O . PHE B 1 144 ? 5.816 -13.32 7.801 1 84.81 144 PHE B O 1
ATOM 2511 N N . THR B 1 145 ? 6.734 -11.281 7.754 1 84.5 145 THR B N 1
ATOM 2512 C CA . THR B 1 145 ? 7.203 -11.398 6.379 1 84.5 145 THR B CA 1
ATOM 2513 C C . THR B 1 145 ? 8.227 -12.531 6.25 1 84.5 145 THR B C 1
ATOM 2515 O O . THR B 1 145 ? 8.188 -13.297 5.289 1 84.5 145 THR B O 1
ATOM 2518 N N . GLU B 1 146 ? 9.117 -12.586 7.188 1 81.94 146 GLU B N 1
ATOM 2519 C CA . GLU B 1 146 ? 10.141 -13.625 7.195 1 81.94 146 GLU B CA 1
ATOM 2520 C C . GLU B 1 146 ? 9.523 -15.016 7.246 1 81.94 146 GLU B C 1
ATOM 2522 O O . GLU B 1 146 ? 9.977 -15.938 6.562 1 81.94 146 GLU B O 1
ATOM 2527 N N . SER B 1 147 ? 8.508 -15.156 8 1 77.5 147 SER B N 1
ATOM 2528 C CA . SER B 1 147 ? 7.844 -16.453 8.148 1 77.5 147 SER B CA 1
ATOM 2529 C C . SER B 1 147 ? 7.141 -16.859 6.859 1 77.5 147 SER B C 1
ATOM 2531 O O . SER B 1 147 ? 7.078 -18.047 6.531 1 77.5 147 SER B O 1
ATOM 2533 N N . TRP B 1 148 ? 6.598 -15.914 6.246 1 70.56 148 TRP B N 1
ATOM 2534 C CA . TRP B 1 148 ? 5.848 -16.156 5.02 1 70.56 148 TRP B CA 1
ATOM 2535 C C . TRP B 1 148 ? 6.789 -16.375 3.84 1 70.56 148 TRP B C 1
ATOM 2537 O O . TRP B 1 148 ? 6.531 -17.234 2.982 1 70.56 148 TRP B O 1
ATOM 2547 N N . VAL B 1 149 ? 7.816 -15.531 3.625 1 64.94 149 VAL B N 1
ATOM 2548 C CA . VAL B 1 149 ? 8.789 -15.633 2.541 1 64.94 149 VAL B CA 1
ATOM 2549 C C . VAL B 1 149 ? 9.594 -16.922 2.684 1 64.94 149 VAL B C 1
ATOM 2551 O O . VAL B 1 149 ? 9.906 -17.578 1.688 1 64.94 149 VAL B O 1
ATOM 2554 N N . LEU B 1 150 ? 10.055 -17.234 3.805 1 55.88 150 LEU B N 1
ATOM 2555 C CA . LEU B 1 150 ? 10.82 -18.453 4.055 1 55.88 150 LEU B CA 1
ATOM 2556 C C . LEU B 1 150 ? 10 -19.688 3.713 1 55.88 150 LEU B C 1
ATOM 2558 O O . LEU B 1 150 ? 10.555 -20.719 3.338 1 55.88 150 LEU B O 1
ATOM 2562 N N . VAL B 1 151 ? 8.867 -19.516 3.9 1 49.84 151 VAL B N 1
ATOM 2563 C CA . VAL B 1 151 ? 8.047 -20.688 3.6 1 49.84 151 VAL B CA 1
ATOM 2564 C C . VAL B 1 151 ? 7.98 -20.906 2.09 1 49.84 151 VAL B C 1
ATOM 2566 O O . VAL B 1 151 ? 7.777 -22.031 1.623 1 49.84 151 VAL B O 1
ATOM 2569 N N . THR B 1 152 ? 8.172 -19.891 1.325 1 50.81 152 THR B N 1
ATOM 2570 C CA . THR B 1 152 ? 8.188 -20.078 -0.122 1 50.81 152 THR B CA 1
ATOM 2571 C C . THR B 1 152 ? 9.547 -20.578 -0.592 1 50.81 152 THR B C 1
ATOM 2573 O O . THR B 1 152 ? 10.57 -19.938 -0.364 1 50.81 152 THR B O 1
ATOM 2576 N N . PRO B 1 153 ? 9.75 -21.859 -0.787 1 45.28 153 PRO B N 1
ATOM 2577 C CA . PRO B 1 153 ? 11.039 -22.438 -1.168 1 45.28 153 PRO B CA 1
ATOM 2578 C C . PRO B 1 153 ? 11.75 -21.625 -2.248 1 45.28 153 PRO B C 1
ATOM 2580 O O . PRO B 1 153 ? 11.125 -21.188 -3.217 1 45.28 153 PRO B O 1
ATOM 2583 N N . GLN B 1 154 ? 12.781 -20.828 -1.91 1 46.84 154 GLN B N 1
ATOM 2584 C CA . GLN B 1 154 ? 13.648 -20.188 -2.895 1 46.84 154 GLN B CA 1
ATOM 2585 C C . GLN B 1 154 ? 14.117 -21.188 -3.949 1 46.84 154 GLN B C 1
ATOM 2587 O O . GLN B 1 154 ? 14.32 -22.359 -3.65 1 46.84 154 GLN B O 1
ATOM 2592 N N . PRO B 1 155 ? 13.828 -21.031 -5.148 1 39.56 155 PRO B N 1
ATOM 2593 C CA . PRO B 1 155 ? 14.438 -22.016 -6.035 1 39.56 155 PRO B CA 1
ATOM 2594 C C . PRO B 1 155 ? 15.898 -22.297 -5.703 1 39.56 155 PRO B C 1
ATOM 2596 O O . PRO B 1 155 ? 16.656 -21.359 -5.43 1 39.56 155 PRO B O 1
ATOM 2599 N N . GLU B 1 156 ? 16.25 -23.312 -5.195 1 39.12 156 GLU B N 1
ATOM 2600 C CA . GLU B 1 156 ? 17.625 -23.781 -5.016 1 39.12 156 GLU B CA 1
ATOM 2601 C C . GLU B 1 156 ? 18.484 -23.422 -6.219 1 39.12 156 GLU B C 1
ATOM 2603 O O . GLU B 1 156 ? 18.188 -23.812 -7.348 1 39.12 156 GLU B O 1
ATOM 2608 N N . VAL B 1 157 ? 19.094 -22.219 -6.312 1 40.03 157 VAL B N 1
ATOM 2609 C CA . VAL B 1 157 ? 20.188 -22.062 -7.262 1 40.03 157 VAL B CA 1
ATOM 2610 C C . VAL B 1 157 ? 21.047 -23.312 -7.262 1 40.03 157 VAL B C 1
ATOM 2612 O O . VAL B 1 157 ? 21.672 -23.656 -6.254 1 40.03 157 VAL B O 1
ATOM 2615 N N . ILE B 1 158 ? 20.797 -24.281 -7.992 1 36.69 158 ILE B N 1
ATOM 2616 C CA . ILE B 1 158 ? 21.797 -25.297 -8.32 1 36.69 158 ILE B CA 1
ATOM 2617 C C . ILE B 1 158 ? 23.109 -24.625 -8.719 1 36.69 158 ILE B C 1
ATOM 2619 O O . ILE B 1 158 ? 23.172 -23.953 -9.742 1 36.69 158 ILE B O 1
ATOM 2623 N N . GLU B 1 159 ? 23.859 -24.109 -7.809 1 37.31 159 GLU B N 1
ATOM 2624 C CA . GLU B 1 159 ? 25.281 -23.906 -8.078 1 37.31 159 GLU B CA 1
ATOM 2625 C C . GLU B 1 159 ? 25.859 -25.031 -8.922 1 37.31 159 GLU B C 1
ATOM 2627 O O . GLU B 1 159 ? 25.969 -26.172 -8.453 1 37.31 159 GLU B O 1
ATOM 2632 N N . GLU B 1 160 ? 25.516 -25.062 -10.141 1 35.34 160 GLU B N 1
ATOM 2633 C CA . GLU B 1 160 ? 26.438 -25.859 -10.953 1 35.34 160 GLU B CA 1
ATOM 2634 C C . GLU B 1 160 ? 27.891 -25.516 -10.656 1 35.34 160 GLU B C 1
ATOM 2636 O O . GLU B 1 160 ? 28.359 -24.422 -10.953 1 35.34 160 GLU B O 1
ATOM 2641 N N . HIS B 1 161 ? 28.391 -25.953 -9.57 1 36.78 161 HIS B N 1
ATOM 2642 C CA . HIS B 1 161 ? 29.828 -26.172 -9.453 1 36.78 161 HIS B CA 1
ATOM 2643 C C . HIS B 1 161 ? 30.406 -26.719 -10.75 1 36.78 161 HIS B C 1
ATOM 2645 O O . HIS B 1 161 ? 30.281 -27.906 -11.039 1 36.78 161 HIS B O 1
ATOM 2651 N N . HIS B 1 162 ? 30.344 -25.906 -11.891 1 30.06 162 HIS B N 1
ATOM 2652 C CA . HIS B 1 162 ? 31.453 -26.203 -12.781 1 30.06 162 HIS B CA 1
ATOM 2653 C C . HIS B 1 162 ? 32.781 -25.703 -12.203 1 30.06 162 HIS B C 1
ATOM 2655 O O . HIS B 1 162 ? 32.812 -24.656 -11.555 1 30.06 162 HIS B O 1
#

Radius of gyration: 22.01 Å; Cα contacts (8 Å, |Δi|>4): 296; chains: 2; bounding box: 51×66×58 Å

Solvent-accessible surface area (backbone atoms only — not comparable to full-atom values): 17449 Å² total; per-residue (Å²): 116,62,64,59,52,49,50,50,42,48,49,49,48,48,51,65,65,60,53,84,73,58,60,64,58,55,50,41,32,54,20,20,16,67,49,59,70,41,57,39,61,53,54,52,48,49,52,50,48,42,48,49,42,23,70,74,59,62,75,41,42,63,37,46,31,48,51,62,57,43,46,56,60,41,48,52,43,49,48,29,61,74,65,69,46,81,56,53,67,60,59,45,46,50,51,42,33,50,55,57,60,51,52,43,67,49,47,73,44,65,73,41,87,58,42,52,54,52,53,35,48,51,47,46,43,25,39,4,57,29,69,64,49,42,54,62,67,25,46,65,45,50,52,53,46,50,58,56,50,65,64,47,76,68,78,75,75,74,72,70,82,118,114,61,64,60,53,50,50,51,42,48,48,48,48,47,51,64,66,62,53,83,72,59,62,65,58,57,50,42,31,53,20,19,15,66,45,59,69,42,58,38,60,52,53,52,47,48,53,51,48,42,50,50,44,24,70,73,60,62,75,40,43,64,37,48,32,49,53,63,58,45,46,58,60,41,48,52,42,48,48,28,61,74,65,69,45,80,57,54,66,62,60,46,47,50,50,42,31,48,56,56,61,50,54,41,68,48,48,73,42,67,73,41,86,58,39,53,53,52,52,33,49,51,47,45,42,25,38,4,56,29,71,64,50,42,53,64,66,27,46,65,44,50,52,53,46,49,58,56,52,64,64,48,75,68,78,75,75,74,73,72,81,119

Foldseek 3Di:
DVVVLVVQLVVVVCVCPPDDCPVVLVLLLQLLCVLQVNHSSVVVVLLVVLVVCCVVVVPCLVVSLVCLLCVRLVVLVVCCVVVVHDDDPQSVLSVLLCVVLCVCVPPCCVVPPCSSVVSSSLSSSDSRNDSVSSCVSSVVSVVVVCVVVVVVPDPPPPPPPD/DVVVLVVQLVVVVVVCPPDDCPVVLVLLLQLLCVLQVPHSSVVVVLLVVLVVCCVVVVPCLVVSLVCLLCVRLVVLVVCCVVVVHDDDPQSVLSVLLCVVLCVCVPPCCVVPPCSSVVSSSLSSSDSRNDSVSSCVSSVVSVVVVCVVVVVVPDPPPPPPPD